Protein AF-A0AAN8F387-F1 (afdb_monomer)

Solvent-accessible surface area (backbone atoms only — not comparable to full-atom values): 15536 Å² total; per-residue (Å²): 134,84,81,51,73,64,60,60,53,49,50,37,46,52,52,28,52,51,46,25,75,75,67,75,42,93,52,55,36,67,57,51,50,50,52,49,50,53,52,50,44,68,55,48,43,57,59,55,51,51,54,53,48,43,72,76,57,66,78,67,86,51,67,71,56,52,51,52,43,50,52,62,53,69,73,50,50,74,69,46,51,52,51,37,49,51,50,70,68,37,71,87,62,42,69,81,69,66,77,78,72,82,74,97,60,74,84,63,64,78,79,64,82,76,79,86,78,92,83,76,92,79,82,86,76,82,81,79,80,78,88,78,78,91,72,86,75,68,91,81,71,84,82,80,77,86,88,67,99,75,79,52,73,70,55,54,51,51,53,52,52,52,50,53,52,51,52,49,54,51,49,54,52,49,54,52,50,52,54,53,52,52,52,53,51,53,51,50,51,55,51,52,49,55,52,51,54,49,51,53,50,50,50,62,70,67,47,75,61,76,89,69,69,71,78,74,79,85,74,82,84,77,81,77,83,76,85,77,85,78,86,76,88,77,89,79,81,87,81,135

Organism: Trichostrongylus colubriformis (NCBI:txid6319)

Secondary structure (DSSP, 8-state):
----HHHHHHHHHHHHHHHHHHH-----HHHHHHHHHHHHHHHHHHHHHHHHHHHHHTT---HHHHHHHHHHHHT--HHHHHHHHHHHHSTTTGGGTTTSS--TTTTSGGG---------------------------TT-SSS----SS--HHHHHHHHHHHHHHHHHHHHHHHHHHHHHHHHHHHHHHHHHHHHHHHHHHHHHHSPPGGG----------------------------

Mean predicted aligned error: 21.53 Å

Sequence (240 aa):
MMTSNSSRKEEWNNISMEIWKKFDLRLSPAQIQTHFNNRKRRVMTPESIGKKYQSETGMGRVQMLEDMLEDARRSRTDADMNLYRYFCTTLAYRKDEVMETWSPWKDEAEARATERPARSKSLEIPVNVDDEVLGDSSEEDEDKLQSRHCVSEAEIRKWQKAMLKSEKKMFDSVTHMCSMQLRALEEMVIIQRRLMDEVERLFKEWLPSPSKLVMVPNQEMVVSHEVVCDSQTNAHKRST

Structure (mmCIF, N/CA/C/O backbone):
data_AF-A0AAN8F387-F1
#
_entry.id   AF-A0AAN8F387-F1
#
loop_
_atom_site.group_PDB
_atom_site.id
_atom_site.type_symbol
_atom_site.label_atom_id
_atom_site.label_alt_id
_atom_site.label_comp_id
_atom_site.label_asym_id
_atom_site.label_entity_id
_atom_site.label_seq_id
_atom_site.pdbx_PDB_ins_code
_atom_site.Cartn_x
_atom_site.Cartn_y
_atom_site.Cartn_z
_atom_site.occupancy
_atom_site.B_iso_or_equiv
_atom_site.auth_seq_id
_atom_site.auth_comp_id
_atom_site.auth_asym_id
_atom_site.auth_atom_id
_atom_site.pdbx_PDB_model_num
ATOM 1 N N . MET A 1 1 ? 27.703 13.330 -23.788 1.00 45.50 1 MET A N 1
ATOM 2 C CA . MET A 1 1 ? 28.737 12.583 -23.039 1.00 45.50 1 MET A CA 1
ATOM 3 C C . MET A 1 1 ? 28.054 11.460 -22.270 1.00 45.50 1 MET A C 1
ATOM 5 O O . MET A 1 1 ? 27.336 11.748 -21.323 1.00 45.50 1 MET A O 1
ATOM 9 N N . MET A 1 2 ? 28.176 10.208 -22.722 1.00 47.00 2 MET A N 1
ATOM 10 C CA . MET A 1 2 ? 27.660 9.045 -21.990 1.00 47.00 2 MET A CA 1
ATOM 11 C C . MET A 1 2 ? 28.717 8.606 -20.977 1.00 47.00 2 MET A C 1
ATOM 13 O O . MET A 1 2 ? 29.699 7.972 -21.352 1.00 47.00 2 MET A O 1
ATOM 17 N N . THR A 1 3 ? 28.549 8.961 -19.704 1.00 54.25 3 THR A N 1
ATOM 18 C CA . THR A 1 3 ? 29.317 8.321 -18.633 1.00 54.25 3 THR A CA 1
ATOM 19 C C . THR A 1 3 ? 28.937 6.841 -18.602 1.00 54.25 3 THR A C 1
ATOM 21 O O . THR A 1 3 ? 27.760 6.470 -18.556 1.00 54.25 3 THR A O 1
ATOM 24 N N . SER A 1 4 ? 29.951 5.994 -18.768 1.00 64.81 4 SER A N 1
ATOM 25 C CA . SER A 1 4 ? 29.822 4.559 -18.994 1.00 64.81 4 SER A CA 1
ATOM 26 C C . SER A 1 4 ? 29.156 3.876 -17.799 1.00 64.81 4 SER A C 1
ATOM 28 O O . SER A 1 4 ? 29.369 4.251 -16.648 1.00 64.81 4 SER A O 1
ATOM 30 N N . ASN A 1 5 ? 28.354 2.839 -18.052 1.00 79.50 5 ASN A N 1
ATOM 31 C CA . ASN A 1 5 ? 27.680 2.062 -17.002 1.00 79.50 5 ASN A CA 1
ATOM 32 C C . ASN A 1 5 ? 28.634 1.569 -15.891 1.00 79.50 5 ASN A C 1
ATOM 34 O O . ASN A 1 5 ? 28.193 1.351 -14.764 1.00 79.50 5 ASN A O 1
ATOM 38 N N . SER A 1 6 ? 29.930 1.444 -16.190 1.00 81.81 6 SER A N 1
ATOM 39 C CA . SER A 1 6 ? 30.990 1.134 -15.229 1.00 81.81 6 SER A CA 1
ATOM 40 C C . SER A 1 6 ? 31.135 2.192 -14.132 1.00 81.81 6 SER A C 1
ATOM 42 O O . SER A 1 6 ? 31.162 1.827 -12.963 1.00 81.81 6 SER A O 1
ATOM 44 N N . SER A 1 7 ? 31.136 3.484 -14.481 1.00 86.31 7 SER A N 1
ATOM 45 C CA . SER A 1 7 ? 31.242 4.582 -13.506 1.00 86.31 7 SER A CA 1
ATOM 46 C C . SER A 1 7 ? 30.046 4.594 -12.548 1.00 86.31 7 SER A C 1
ATOM 48 O O . SER A 1 7 ? 30.214 4.694 -11.338 1.00 86.31 7 SER A O 1
ATOM 50 N N . ARG A 1 8 ? 28.836 4.342 -13.061 1.00 84.56 8 ARG A N 1
ATOM 51 C CA . ARG A 1 8 ? 27.633 4.222 -12.222 1.00 84.56 8 ARG A CA 1
ATOM 52 C C . ARG A 1 8 ? 27.694 3.013 -11.281 1.00 84.56 8 ARG A C 1
ATOM 54 O O . ARG A 1 8 ? 27.217 3.078 -10.154 1.00 84.56 8 ARG A O 1
ATOM 61 N N . LYS A 1 9 ? 28.254 1.889 -11.740 1.00 89.50 9 LYS A N 1
ATOM 62 C CA . LYS A 1 9 ? 28.441 0.691 -10.905 1.00 89.50 9 LYS A CA 1
ATOM 63 C C . LYS A 1 9 ? 29.452 0.952 -9.784 1.00 89.50 9 LYS A C 1
ATOM 65 O O . LYS A 1 9 ? 29.241 0.500 -8.662 1.00 89.50 9 LYS A O 1
ATOM 70 N N . GLU A 1 10 ? 30.515 1.692 -10.082 1.00 92.56 10 GLU A N 1
ATOM 71 C CA . GLU A 1 10 ? 31.523 2.114 -9.108 1.00 92.56 10 GLU A CA 1
ATOM 72 C C . GLU A 1 10 ? 30.938 3.050 -8.042 1.00 92.56 10 GLU A C 1
ATOM 74 O O . GLU A 1 10 ? 31.157 2.830 -6.854 1.00 92.56 10 GLU A O 1
ATOM 79 N N . GLU A 1 11 ? 30.097 4.010 -8.429 1.00 93.25 11 GLU A N 1
ATOM 80 C CA . GLU A 1 11 ? 29.382 4.875 -7.479 1.00 93.25 11 GLU A CA 1
ATOM 81 C C . GLU A 1 11 ? 28.526 4.070 -6.491 1.00 93.25 11 GLU A C 1
ATOM 83 O O . GLU A 1 11 ? 28.603 4.291 -5.283 1.00 93.25 11 GLU A O 1
ATOM 88 N N . TRP A 1 12 ? 27.756 3.086 -6.967 1.00 94.25 12 TRP A N 1
ATOM 89 C CA . TRP A 1 12 ? 26.958 2.235 -6.076 1.00 94.25 12 TRP A CA 1
ATOM 90 C C . TRP A 1 12 ? 27.816 1.376 -5.140 1.00 94.25 12 TRP A C 1
ATOM 92 O O . TRP A 1 12 ? 27.421 1.144 -3.994 1.00 94.25 12 TRP A O 1
ATOM 102 N N . ASN A 1 13 ? 28.990 0.930 -5.594 1.00 94.12 13 ASN A N 1
ATOM 103 C CA . ASN A 1 13 ? 29.958 0.248 -4.733 1.00 94.12 13 ASN A CA 1
ATOM 104 C C . ASN A 1 13 ? 30.490 1.183 -3.640 1.00 94.12 13 ASN A C 1
ATOM 106 O O . ASN A 1 13 ? 30.540 0.793 -2.474 1.00 94.12 13 ASN A O 1
ATOM 110 N N . ASN A 1 14 ? 30.829 2.423 -3.992 1.00 96.19 14 ASN A N 1
ATOM 111 C CA . ASN A 1 14 ? 31.323 3.411 -3.036 1.00 96.19 14 ASN A CA 1
ATOM 112 C C . ASN A 1 14 ? 30.261 3.744 -1.980 1.00 96.19 14 ASN A C 1
ATOM 114 O O . ASN A 1 14 ? 30.555 3.706 -0.787 1.00 96.19 14 ASN A O 1
ATOM 118 N N . ILE A 1 15 ? 29.008 3.949 -2.398 1.00 94.31 15 ILE A N 1
ATOM 119 C CA . ILE A 1 15 ? 27.879 4.182 -1.483 1.00 94.31 15 ILE A CA 1
ATOM 120 C C . ILE A 1 15 ? 27.690 2.993 -0.530 1.00 94.31 15 ILE A C 1
ATOM 122 O O . ILE A 1 15 ? 27.488 3.183 0.668 1.00 94.31 15 ILE A O 1
ATOM 126 N N . SER A 1 16 ? 27.776 1.760 -1.038 1.00 95.31 16 SER A N 1
ATOM 127 C CA . SER A 1 16 ? 27.696 0.548 -0.211 1.00 95.31 16 SER A CA 1
ATOM 128 C C . SER A 1 16 ? 28.780 0.512 0.867 1.00 95.31 16 SER A C 1
ATOM 130 O O . SER A 1 16 ? 28.480 0.279 2.041 1.00 95.31 16 SER A O 1
ATOM 132 N N . MET A 1 17 ? 30.020 0.835 0.497 1.00 95.62 17 MET A N 1
ATOM 133 C CA . MET A 1 17 ? 31.138 0.903 1.435 1.00 95.62 17 MET A CA 1
ATOM 134 C C . MET A 1 17 ? 30.967 2.014 2.477 1.00 95.62 17 MET A C 1
ATOM 136 O O . MET A 1 17 ? 31.289 1.805 3.646 1.00 95.62 17 MET A O 1
ATOM 140 N N . GLU A 1 18 ? 30.457 3.184 2.092 1.00 96.12 18 GLU A N 1
ATOM 141 C CA . GLU A 1 18 ? 30.186 4.281 3.028 1.00 96.12 18 GLU A CA 1
ATOM 142 C C . GLU A 1 18 ? 29.081 3.938 4.029 1.00 96.12 18 GLU A C 1
ATOM 144 O O . GLU A 1 18 ? 29.223 4.221 5.221 1.00 96.12 18 GLU A O 1
ATOM 149 N N . ILE A 1 19 ? 28.006 3.291 3.572 1.00 92.75 19 ILE A N 1
ATOM 150 C CA . ILE A 1 19 ? 26.925 2.825 4.448 1.00 92.75 19 ILE A CA 1
ATOM 151 C C . ILE A 1 19 ? 27.471 1.829 5.467 1.00 92.75 19 ILE A C 1
ATOM 153 O O . ILE A 1 19 ? 27.182 1.963 6.657 1.00 92.75 19 ILE A O 1
ATOM 157 N N . TRP A 1 20 ? 28.298 0.879 5.026 1.00 93.69 20 TRP A N 1
ATOM 158 C CA . TRP A 1 20 ? 28.918 -0.068 5.943 1.00 93.69 20 TRP A CA 1
ATOM 159 C C . TRP A 1 20 ? 29.808 0.646 6.968 1.00 93.69 20 TRP A C 1
ATOM 161 O O . TRP A 1 20 ? 29.642 0.431 8.162 1.00 93.69 20 TRP A O 1
ATOM 171 N N . LYS A 1 21 ? 30.676 1.570 6.538 1.00 95.56 21 LYS A N 1
ATOM 172 C CA . LYS A 1 21 ? 31.539 2.337 7.457 1.00 95.56 21 LYS A CA 1
ATOM 173 C C . LYS A 1 21 ? 30.757 3.148 8.491 1.00 95.56 21 LYS A C 1
ATOM 175 O O . LYS A 1 21 ? 31.223 3.302 9.614 1.00 95.56 21 LYS A O 1
ATOM 180 N N . LYS A 1 22 ? 29.610 3.714 8.108 1.00 95.88 22 LYS A N 1
ATOM 181 C CA . LYS A 1 22 ? 28.854 4.648 8.953 1.00 95.88 22 LYS A CA 1
ATOM 182 C C . LYS A 1 22 ? 27.851 3.964 9.880 1.00 95.88 22 LYS A C 1
ATOM 184 O O . LYS A 1 22 ? 27.621 4.458 10.978 1.00 95.88 22 LYS A O 1
ATOM 189 N N . PHE A 1 23 ? 27.232 2.877 9.428 1.00 93.81 23 PHE A N 1
ATOM 190 C CA . PHE A 1 23 ? 26.114 2.231 10.125 1.00 93.81 23 PHE A CA 1
ATOM 191 C C . PHE A 1 23 ? 26.403 0.782 10.530 1.00 93.81 23 PHE A C 1
ATOM 193 O O . PHE A 1 23 ? 25.520 0.131 11.076 1.00 93.81 23 PHE A O 1
ATOM 200 N N . ASP A 1 24 ? 27.597 0.269 10.217 1.00 93.88 24 ASP A N 1
ATOM 201 C CA . ASP A 1 24 ? 27.996 -1.137 10.372 1.00 93.88 24 ASP A CA 1
ATOM 202 C C . ASP A 1 24 ? 27.002 -2.135 9.747 1.00 93.88 24 ASP A C 1
ATOM 204 O O . ASP A 1 24 ? 26.824 -3.270 10.182 1.00 93.88 24 ASP A O 1
ATOM 208 N N . LEU A 1 25 ? 26.334 -1.702 8.673 1.00 93.19 25 LEU A N 1
ATOM 209 C CA . LEU A 1 25 ? 25.328 -2.485 7.968 1.00 93.19 25 LEU A CA 1
ATOM 210 C C . LEU A 1 25 ? 25.863 -2.928 6.605 1.00 93.19 25 LEU A C 1
ATOM 212 O O . LEU A 1 25 ? 26.140 -2.103 5.731 1.00 93.19 25 LEU A O 1
ATOM 216 N N . ARG A 1 26 ? 25.970 -4.243 6.396 1.00 91.44 26 ARG A N 1
ATOM 217 C CA . ARG A 1 26 ? 26.400 -4.817 5.113 1.00 91.44 26 ARG A CA 1
ATOM 218 C C . ARG A 1 26 ? 25.224 -4.943 4.152 1.00 91.44 26 ARG A C 1
ATOM 220 O O . ARG A 1 26 ? 24.485 -5.922 4.186 1.00 91.44 26 ARG A O 1
ATOM 227 N N . LEU A 1 27 ? 25.086 -3.963 3.265 1.00 92.88 27 LEU A N 1
ATOM 228 C CA . LEU A 1 27 ? 24.144 -4.010 2.149 1.00 92.88 27 LEU A CA 1
ATOM 229 C C . LEU A 1 27 ? 24.894 -4.076 0.827 1.00 92.88 27 LEU A C 1
ATOM 231 O O . LEU A 1 27 ? 25.811 -3.291 0.589 1.00 92.88 27 LEU A O 1
ATOM 235 N N . SER A 1 28 ? 24.466 -4.971 -0.060 1.00 94.88 28 SER A N 1
ATOM 236 C CA . SER A 1 28 ? 25.004 -5.005 -1.416 1.00 94.88 28 SER A CA 1
ATOM 237 C C . SER A 1 28 ? 24.619 -3.733 -2.192 1.00 94.88 28 SER A C 1
ATOM 239 O O . SER A 1 28 ? 23.534 -3.176 -1.981 1.00 94.88 28 SER A O 1
ATOM 241 N N . PRO A 1 29 ? 25.454 -3.297 -3.150 1.00 93.94 29 PRO A N 1
ATOM 242 C CA . PRO A 1 29 ? 25.149 -2.173 -4.037 1.00 93.94 29 PRO A CA 1
ATOM 243 C C . PRO A 1 29 ? 23.775 -2.301 -4.713 1.00 93.94 29 PRO A C 1
ATOM 245 O O . PRO A 1 29 ? 23.025 -1.332 -4.798 1.00 93.94 29 PRO A O 1
ATOM 248 N N . ALA A 1 30 ? 23.402 -3.518 -5.128 1.00 92.94 30 ALA A N 1
ATOM 249 C CA . ALA A 1 30 ? 22.118 -3.802 -5.766 1.00 92.94 30 ALA A CA 1
ATOM 250 C C . ALA A 1 30 ? 20.922 -3.624 -4.812 1.00 92.94 30 ALA A C 1
ATOM 252 O O . ALA A 1 30 ? 19.886 -3.090 -5.215 1.00 92.94 30 ALA A O 1
ATOM 253 N N . G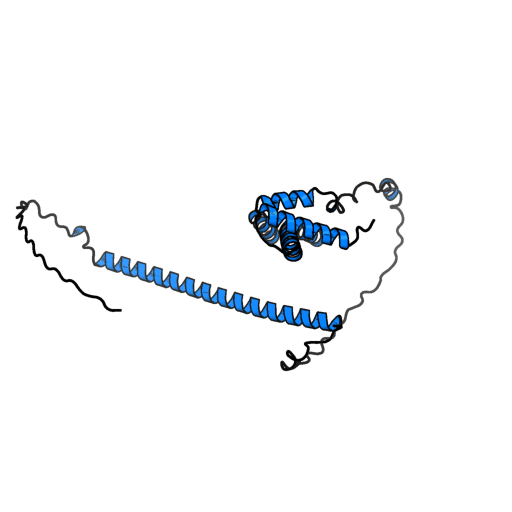LN A 1 31 ? 21.057 -4.028 -3.544 1.00 91.69 31 GLN A N 1
ATOM 254 C CA . GLN A 1 31 ? 20.022 -3.810 -2.525 1.00 91.69 31 GLN A CA 1
ATOM 255 C C . GLN A 1 31 ? 19.829 -2.320 -2.250 1.00 91.69 31 GLN A C 1
ATOM 257 O O . GLN A 1 31 ? 18.694 -1.850 -2.195 1.00 91.69 31 GLN A O 1
ATOM 262 N N . ILE A 1 32 ? 20.925 -1.566 -2.143 1.00 92.31 32 ILE A N 1
ATOM 263 C CA . ILE A 1 32 ? 20.881 -0.115 -1.930 1.00 92.31 32 ILE A CA 1
ATOM 264 C C . ILE A 1 32 ? 20.230 0.576 -3.125 1.00 92.31 32 ILE A C 1
ATOM 266 O O . ILE A 1 32 ? 19.327 1.389 -2.942 1.00 92.31 32 ILE A O 1
ATOM 270 N N . GLN A 1 33 ? 20.627 0.210 -4.343 1.00 92.31 33 GLN A N 1
ATOM 271 C CA . GLN A 1 33 ? 20.046 0.743 -5.570 1.00 92.31 33 GLN A CA 1
ATOM 272 C C . GLN A 1 33 ? 18.544 0.443 -5.659 1.00 92.31 33 GLN A C 1
ATOM 274 O O . GLN A 1 33 ? 17.750 1.330 -5.975 1.00 92.31 33 GLN A O 1
ATOM 279 N N . THR A 1 34 ? 18.132 -0.788 -5.351 1.00 91.00 34 THR A N 1
ATOM 280 C CA . THR A 1 34 ? 16.718 -1.193 -5.353 1.00 91.00 34 THR A CA 1
ATOM 281 C C . THR A 1 34 ? 15.925 -0.414 -4.309 1.00 91.00 34 THR A C 1
ATOM 283 O O . THR A 1 34 ? 14.883 0.161 -4.623 1.00 91.00 34 THR A O 1
ATOM 286 N N . HIS A 1 35 ? 16.444 -0.324 -3.084 1.00 90.50 35 HIS A N 1
ATOM 287 C CA . HIS A 1 35 ? 15.822 0.433 -2.005 1.00 90.50 35 HIS A CA 1
ATOM 288 C C . HIS A 1 35 ? 15.691 1.920 -2.360 1.00 90.50 35 HIS A C 1
ATOM 290 O O . HIS A 1 35 ? 14.619 2.507 -2.207 1.00 90.50 35 HIS A O 1
ATOM 296 N N . PHE A 1 36 ? 16.748 2.520 -2.912 1.00 89.94 36 PHE A N 1
ATOM 297 C CA . PHE A 1 36 ? 16.738 3.898 -3.390 1.00 89.94 36 PHE A CA 1
ATOM 298 C C . PHE A 1 36 ? 15.706 4.114 -4.499 1.00 89.94 36 PHE A C 1
ATOM 300 O O . PHE A 1 36 ? 14.931 5.063 -4.429 1.00 89.94 36 PHE A O 1
ATOM 307 N N . ASN A 1 37 ? 15.638 3.226 -5.493 1.00 87.69 37 ASN A N 1
ATOM 308 C CA . ASN A 1 37 ? 14.681 3.328 -6.595 1.00 87.69 37 ASN A CA 1
ATOM 309 C C . ASN A 1 37 ? 13.231 3.186 -6.121 1.00 87.69 37 ASN A C 1
ATOM 311 O O . ASN A 1 37 ? 12.371 3.950 -6.560 1.00 87.69 37 ASN A O 1
ATOM 315 N N . ASN A 1 38 ? 12.961 2.255 -5.206 1.00 86.44 38 ASN A N 1
ATOM 316 C CA . ASN A 1 38 ? 11.636 2.082 -4.611 1.00 86.44 38 ASN A CA 1
ATOM 317 C C . ASN A 1 38 ? 11.227 3.326 -3.819 1.00 86.44 38 ASN A C 1
ATOM 319 O O . ASN A 1 38 ? 10.116 3.834 -3.977 1.00 86.44 38 ASN A O 1
ATOM 323 N N . ARG A 1 39 ? 12.155 3.868 -3.024 1.00 84.69 39 ARG A N 1
ATOM 324 C CA . ARG A 1 39 ? 11.937 5.093 -2.255 1.00 84.69 39 ARG A CA 1
ATOM 325 C C . ARG A 1 39 ? 11.718 6.300 -3.164 1.00 84.69 39 ARG A C 1
ATOM 327 O O . ARG A 1 39 ? 10.753 7.033 -2.972 1.00 84.69 39 ARG A O 1
ATOM 334 N N . LYS A 1 40 ? 12.544 6.465 -4.200 1.00 85.06 40 LYS A N 1
ATOM 335 C CA . LYS A 1 40 ? 12.382 7.497 -5.232 1.00 85.06 40 LYS A CA 1
ATOM 336 C C . LYS A 1 40 ? 11.015 7.389 -5.902 1.00 85.06 40 LYS A C 1
ATOM 338 O O . LYS A 1 40 ? 10.331 8.397 -6.028 1.00 85.06 40 LYS A O 1
ATOM 343 N N . ARG A 1 41 ? 10.600 6.183 -6.305 1.00 83.06 41 ARG A N 1
ATOM 344 C CA . ARG A 1 41 ? 9.287 5.948 -6.921 1.00 83.06 41 ARG A CA 1
ATOM 345 C C . ARG A 1 41 ? 8.177 6.411 -5.986 1.00 83.06 41 ARG A C 1
ATOM 347 O O . ARG A 1 41 ? 7.439 7.307 -6.356 1.00 83.06 41 ARG A O 1
ATOM 354 N N . ARG A 1 42 ? 8.138 5.918 -4.747 1.00 81.88 42 ARG A N 1
ATOM 355 C CA . ARG A 1 42 ? 7.141 6.324 -3.739 1.00 81.88 42 ARG A CA 1
ATOM 356 C C . ARG A 1 42 ? 7.055 7.845 -3.565 1.00 81.88 42 ARG A C 1
ATOM 358 O O . ARG A 1 42 ? 5.967 8.402 -3.459 1.00 81.88 42 ARG A O 1
ATOM 365 N N . VAL A 1 43 ? 8.205 8.515 -3.560 1.00 82.88 43 VAL A N 1
ATOM 366 C CA . VAL A 1 43 ? 8.293 9.968 -3.388 1.00 82.88 43 VAL A CA 1
ATOM 367 C C . VAL A 1 43 ? 7.843 10.745 -4.634 1.00 82.88 43 VAL A C 1
ATOM 369 O O . VAL A 1 43 ? 7.211 11.789 -4.500 1.00 82.88 43 VAL A O 1
ATOM 372 N N . MET A 1 44 ? 8.101 10.245 -5.841 1.00 80.12 44 MET A N 1
ATOM 373 C CA . MET A 1 44 ? 7.758 10.945 -7.090 1.00 80.12 44 MET A CA 1
ATOM 374 C C . MET A 1 44 ? 6.384 10.555 -7.664 1.00 80.12 44 MET A C 1
ATOM 376 O O . MET A 1 44 ? 5.799 11.315 -8.434 1.00 80.12 44 MET A O 1
ATOM 380 N N . THR A 1 45 ? 5.844 9.387 -7.300 1.00 75.56 45 THR A N 1
ATOM 381 C CA . THR A 1 45 ? 4.617 8.824 -7.886 1.00 75.56 45 THR A CA 1
ATOM 382 C C . THR A 1 45 ? 3.393 9.741 -7.755 1.00 75.56 45 THR A C 1
ATOM 384 O O . THR A 1 45 ? 2.748 9.963 -8.780 1.00 75.56 45 THR A O 1
ATOM 387 N N . PRO A 1 46 ? 3.084 10.342 -6.589 1.00 71.50 46 PRO A N 1
ATOM 388 C CA . PRO A 1 46 ? 1.925 11.231 -6.454 1.00 71.50 46 PRO A CA 1
ATOM 389 C C . PRO A 1 46 ? 1.929 12.398 -7.451 1.00 71.50 46 PRO A C 1
ATOM 391 O O . PRO A 1 46 ? 0.912 12.707 -8.061 1.00 71.50 46 PRO A O 1
ATOM 394 N N . GLU A 1 47 ? 3.090 13.000 -7.705 1.00 68.50 47 GLU A N 1
ATOM 395 C CA . GLU A 1 47 ? 3.209 14.106 -8.657 1.00 68.50 47 GLU A CA 1
ATOM 396 C C . GLU A 1 47 ? 3.066 13.629 -10.111 1.00 68.50 47 GLU A C 1
ATOM 398 O O . GLU A 1 47 ? 2.382 14.266 -10.909 1.00 68.50 47 GLU A O 1
ATOM 403 N N . SER A 1 48 ? 3.634 12.464 -10.449 1.00 67.69 48 SER A N 1
ATOM 404 C CA . SER A 1 48 ? 3.476 11.874 -11.787 1.00 67.69 48 SER A CA 1
ATOM 405 C C . SER A 1 48 ? 2.030 11.477 -12.107 1.00 67.69 48 SER A C 1
ATOM 407 O O . SER A 1 48 ? 1.577 11.674 -13.233 1.00 67.69 48 SER A O 1
ATOM 409 N N . ILE A 1 49 ? 1.288 10.968 -11.116 1.00 67.44 49 ILE A N 1
ATOM 410 C CA . ILE A 1 49 ? -0.128 10.615 -11.262 1.00 67.44 49 ILE A CA 1
ATOM 411 C C . ILE A 1 49 ? -0.966 11.889 -11.405 1.00 67.44 49 ILE A C 1
ATOM 413 O O . ILE A 1 49 ? -1.791 11.967 -12.311 1.00 67.44 49 ILE A O 1
ATOM 417 N N . GLY A 1 50 ? -0.713 12.907 -10.574 1.00 63.94 50 GLY A N 1
ATOM 418 C CA . GLY A 1 50 ? -1.405 14.194 -10.661 1.00 63.94 50 GLY A CA 1
ATOM 419 C C . GLY A 1 50 ? -1.228 14.874 -12.022 1.00 63.94 50 GLY A C 1
ATOM 420 O O . GLY A 1 50 ? -2.214 15.302 -12.617 1.00 63.94 50 GLY A O 1
ATOM 421 N N . LYS A 1 51 ? 0.002 14.909 -12.558 1.00 67.50 51 LYS A N 1
ATOM 422 C CA . LYS A 1 51 ? 0.291 15.491 -13.883 1.00 67.50 51 LYS A CA 1
ATOM 423 C C . LYS A 1 51 ? -0.410 14.737 -15.015 1.00 67.50 51 LYS A C 1
ATOM 425 O O . LYS A 1 51 ? -1.061 15.362 -15.849 1.00 67.50 51 LYS A O 1
ATOM 430 N N . LYS A 1 52 ? -0.323 13.401 -15.023 1.00 67.06 52 LYS A N 1
ATOM 431 C CA . LYS A 1 52 ? -0.980 12.565 -16.041 1.00 67.06 52 LYS A CA 1
ATOM 432 C C . LYS A 1 52 ? -2.500 12.754 -16.023 1.00 67.06 52 LYS A C 1
ATOM 434 O O . LYS A 1 52 ? -3.123 12.956 -17.061 1.00 67.06 52 LYS A O 1
ATOM 439 N N . TYR A 1 53 ? -3.084 12.779 -14.833 1.00 65.50 53 TYR A N 1
ATOM 440 C CA . TYR A 1 53 ? -4.517 12.962 -14.666 1.00 65.50 53 TYR A CA 1
ATOM 441 C C . TYR A 1 53 ? -4.998 14.361 -15.091 1.00 65.50 53 TYR A C 1
ATOM 443 O O . TYR A 1 53 ? -6.018 14.492 -15.770 1.00 65.50 53 TYR A O 1
ATOM 451 N N . GLN A 1 54 ? -4.248 15.418 -14.758 1.00 65.31 54 GLN A N 1
ATOM 452 C CA . GLN A 1 54 ? -4.549 16.776 -15.227 1.00 65.31 54 GLN A CA 1
ATOM 453 C C . GLN A 1 54 ? -4.534 16.877 -16.755 1.00 65.31 54 GLN A C 1
ATOM 455 O O . GLN A 1 54 ? -5.403 17.543 -17.317 1.00 65.31 54 GLN A O 1
ATOM 460 N N . SER A 1 55 ? -3.590 16.196 -17.416 1.00 66.19 55 SER A N 1
ATOM 461 C CA . SER A 1 55 ? -3.512 16.182 -18.880 1.00 66.19 55 SER A CA 1
ATOM 462 C C . SER A 1 55 ? -4.654 15.415 -19.554 1.00 66.19 55 SER A C 1
ATOM 464 O O . SER A 1 55 ? -5.084 15.813 -20.630 1.00 66.19 55 SER A O 1
ATOM 466 N N . GLU A 1 56 ? -5.170 14.348 -18.933 1.00 69.38 56 GLU A N 1
ATOM 467 C CA . GLU A 1 56 ? -6.213 13.493 -19.526 1.00 69.38 56 GLU A CA 1
ATOM 468 C C . GLU A 1 56 ? -7.636 14.021 -19.281 1.00 69.38 56 GLU A C 1
ATOM 470 O O . GLU A 1 56 ? -8.503 13.872 -20.139 1.00 69.38 56 GLU A O 1
ATOM 475 N N . THR A 1 57 ? -7.885 14.658 -18.133 1.00 66.50 57 THR A N 1
ATOM 476 C CA . THR A 1 57 ? -9.256 14.961 -17.673 1.00 66.50 57 THR A CA 1
ATOM 477 C C . THR A 1 57 ? -9.625 16.442 -17.702 1.00 66.50 57 THR A C 1
ATOM 479 O O . THR A 1 57 ? -10.749 16.788 -17.349 1.00 66.50 57 THR A O 1
ATOM 482 N N . GLY A 1 58 ? -8.702 17.328 -18.096 1.00 57.22 58 GLY A N 1
ATOM 483 C CA . GLY A 1 58 ? -8.971 18.763 -18.230 1.00 57.22 58 GLY A CA 1
ATOM 484 C C . GLY A 1 58 ? -9.481 19.397 -16.930 1.00 57.22 58 GLY A C 1
ATOM 485 O O . GLY A 1 58 ? -10.660 19.693 -16.797 1.00 57.22 58 GLY A O 1
ATOM 486 N N . MET A 1 59 ? -8.591 19.591 -15.951 1.00 57.56 59 MET A N 1
ATOM 487 C CA . MET A 1 59 ? -8.839 20.294 -14.671 1.00 57.56 59 MET A CA 1
ATOM 488 C C . MET A 1 59 ? -9.999 19.789 -13.779 1.00 57.56 59 MET A C 1
ATOM 490 O O . MET A 1 59 ? -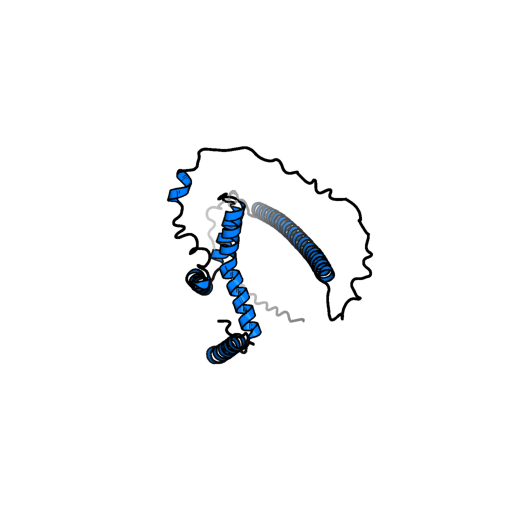10.227 20.369 -12.715 1.00 57.56 59 MET A O 1
ATOM 494 N N . GLY A 1 60 ? -10.712 18.717 -14.137 1.00 56.88 60 GLY A N 1
ATOM 495 C CA . GLY A 1 60 ? -11.768 18.144 -13.300 1.00 56.88 60 GLY A CA 1
ATOM 496 C C . GLY A 1 60 ? -11.211 17.579 -11.990 1.00 56.88 60 GLY A C 1
ATOM 497 O O . GLY A 1 60 ? -10.452 16.612 -12.007 1.00 56.88 60 GLY A O 1
ATOM 498 N N . ARG A 1 61 ? -11.581 18.168 -10.845 1.00 57.84 61 ARG A N 1
ATOM 499 C CA . ARG A 1 61 ? -11.208 17.647 -9.519 1.00 57.84 61 ARG A CA 1
ATOM 500 C C . ARG A 1 61 ? -11.992 16.370 -9.230 1.00 57.84 61 ARG A C 1
ATOM 502 O O . ARG A 1 61 ? -13.212 16.413 -9.104 1.00 57.84 61 ARG A O 1
ATOM 509 N N . VAL A 1 62 ? -11.294 15.242 -9.112 1.00 67.62 62 VAL A N 1
ATOM 510 C CA . VAL A 1 62 ? -11.868 13.997 -8.587 1.00 67.62 62 VAL A CA 1
ATOM 511 C C . VAL A 1 62 ? -11.403 13.829 -7.152 1.00 67.62 62 VAL A C 1
ATOM 513 O O . VAL A 1 62 ? -10.220 13.611 -6.901 1.00 67.62 62 VAL A O 1
ATOM 516 N N . GLN A 1 63 ? -12.360 13.925 -6.227 1.00 70.25 63 GLN A N 1
ATOM 517 C CA . GLN A 1 63 ? -12.138 13.872 -4.781 1.00 70.25 63 GLN A CA 1
ATOM 518 C C . GLN A 1 63 ? -11.311 12.646 -4.370 1.00 70.25 63 GLN A C 1
ATOM 520 O O . GLN A 1 63 ? -10.346 12.773 -3.634 1.00 70.25 63 GLN A O 1
ATOM 525 N N . MET A 1 64 ? -11.603 11.478 -4.951 1.00 71.62 64 MET A N 1
ATOM 526 C CA . MET A 1 64 ? -10.863 10.238 -4.690 1.00 71.62 64 MET A CA 1
ATOM 527 C C . MET A 1 64 ? -9.362 10.353 -5.007 1.00 71.62 64 MET A C 1
ATOM 529 O O . MET A 1 64 ? -8.533 9.783 -4.301 1.00 71.62 64 MET A O 1
ATOM 533 N N . LEU A 1 65 ? -8.994 11.081 -6.065 1.00 69.38 65 LEU A N 1
ATOM 534 C CA . LEU A 1 65 ? -7.593 11.276 -6.424 1.00 69.38 65 LEU A CA 1
ATOM 535 C C . LEU A 1 65 ? -6.917 12.265 -5.474 1.00 69.38 65 LEU A C 1
ATOM 537 O O . LEU A 1 65 ? -5.772 12.048 -5.091 1.00 69.38 65 LEU A O 1
ATOM 541 N N . GLU A 1 66 ? -7.615 13.332 -5.087 1.00 72.06 66 GLU A N 1
ATOM 542 C CA . GLU A 1 66 ? -7.120 14.274 -4.081 1.00 72.06 66 GLU A CA 1
ATOM 543 C C . GLU A 1 66 ? -6.894 13.575 -2.737 1.00 72.06 66 GLU A C 1
ATOM 545 O O . GLU A 1 66 ? -5.818 13.730 -2.164 1.00 72.06 66 GLU A O 1
ATOM 550 N N . ASP A 1 67 ? -7.822 12.721 -2.305 1.00 76.19 67 ASP A N 1
ATOM 551 C CA . ASP A 1 67 ? -7.702 11.939 -1.074 1.00 76.19 67 ASP A CA 1
ATOM 552 C C . ASP A 1 67 ? -6.514 10.959 -1.152 1.00 76.19 67 ASP A C 1
ATOM 554 O O . ASP A 1 67 ? -5.689 10.906 -0.241 1.00 76.19 67 ASP A O 1
ATOM 558 N N . MET A 1 68 ? -6.329 10.263 -2.284 1.00 71.06 68 MET A N 1
ATOM 559 C CA . MET A 1 68 ? -5.157 9.400 -2.505 1.00 71.06 68 MET A CA 1
ATOM 560 C C . MET A 1 68 ? -3.831 10.173 -2.503 1.00 71.06 68 MET A C 1
ATOM 562 O O . MET A 1 68 ? -2.820 9.682 -1.992 1.00 71.06 68 MET A O 1
ATOM 566 N N . LEU A 1 69 ? -3.798 11.363 -3.109 1.00 74.44 69 LEU A N 1
ATOM 567 C CA . LEU A 1 69 ? -2.610 12.21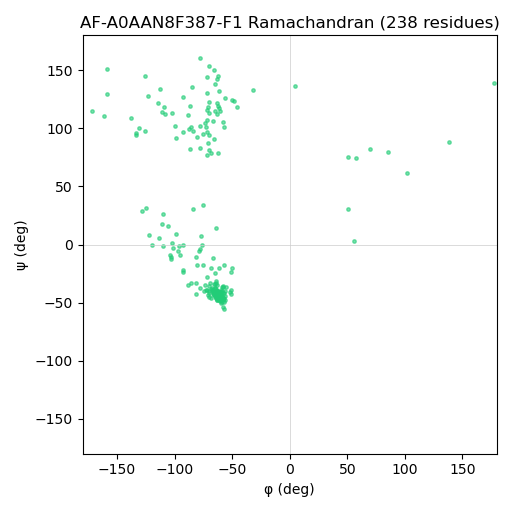8 -3.130 1.00 74.44 69 LEU A CA 1
ATOM 568 C C . LEU A 1 69 ? -2.296 12.759 -1.736 1.00 74.44 69 LEU A C 1
ATOM 570 O O . LEU A 1 69 ? -1.122 12.846 -1.369 1.00 74.44 69 LEU A O 1
ATOM 574 N N . GLU A 1 70 ? -3.323 13.107 -0.969 1.00 78.06 70 GLU A N 1
ATOM 575 C CA . GLU A 1 70 ? -3.201 13.637 0.381 1.00 78.06 70 GLU A CA 1
ATOM 576 C C . GLU A 1 70 ? -2.746 12.556 1.367 1.00 78.06 70 GLU A C 1
ATOM 578 O O . GLU A 1 70 ? -1.793 12.773 2.118 1.00 78.06 70 GLU A O 1
ATOM 583 N N . ASP A 1 71 ? -3.302 11.348 1.291 1.00 76.06 71 ASP A N 1
ATOM 584 C CA . ASP A 1 71 ? -2.847 10.210 2.093 1.00 76.06 71 ASP A CA 1
ATOM 585 C C . ASP A 1 71 ? -1.400 9.822 1.757 1.00 76.06 71 ASP A C 1
ATOM 587 O O . ASP A 1 71 ? -0.576 9.615 2.655 1.00 76.06 71 ASP A O 1
ATOM 591 N N . ALA A 1 72 ? -1.031 9.836 0.471 1.00 71.19 72 ALA A N 1
ATOM 592 C CA . ALA A 1 72 ? 0.345 9.594 0.036 1.00 71.19 72 ALA A CA 1
ATOM 593 C C . ALA A 1 72 ? 1.328 10.710 0.439 1.00 71.19 72 ALA A C 1
ATOM 595 O O . ALA A 1 72 ? 2.544 10.486 0.446 1.00 71.19 72 ALA A O 1
ATOM 596 N N . ARG A 1 73 ? 0.840 11.920 0.742 1.00 73.06 73 ARG A N 1
ATOM 597 C CA . ARG A 1 73 ? 1.639 13.011 1.326 1.00 73.06 73 ARG A CA 1
ATOM 598 C C . ARG A 1 73 ? 1.776 12.840 2.834 1.00 73.06 73 ARG A C 1
ATOM 600 O O . ARG A 1 73 ? 2.887 12.978 3.339 1.00 73.06 73 ARG A O 1
ATOM 607 N N . ARG A 1 74 ? 0.695 12.478 3.531 1.00 77.56 74 ARG A N 1
ATOM 608 C CA . ARG A 1 74 ? 0.679 12.232 4.985 1.00 77.56 74 ARG A CA 1
ATOM 609 C C . ARG A 1 74 ? 1.551 11.053 5.398 1.00 77.56 74 ARG A C 1
ATOM 611 O O . ARG A 1 74 ? 2.151 11.086 6.465 1.00 77.56 74 ARG A O 1
ATOM 618 N N . SER A 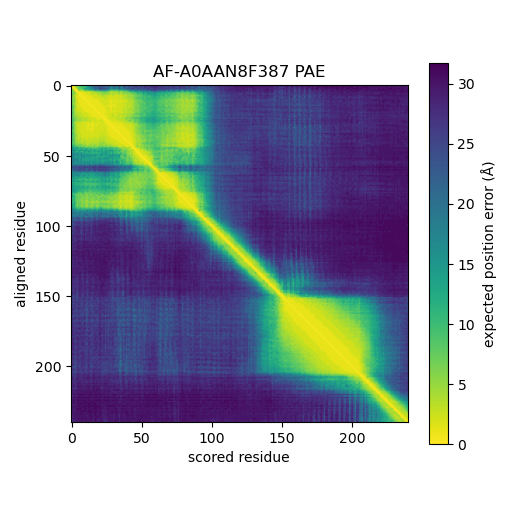1 75 ? 1.685 10.039 4.545 1.00 76.44 75 SER A N 1
ATOM 619 C CA . SER A 1 75 ? 2.539 8.879 4.818 1.00 76.44 75 SER A CA 1
ATOM 620 C C . SER A 1 75 ? 4.044 9.141 4.632 1.00 76.44 75 SER A C 1
ATOM 622 O O . SER A 1 75 ? 4.842 8.210 4.761 1.00 76.44 75 SER A O 1
ATOM 624 N N . ARG A 1 76 ? 4.466 10.356 4.244 1.00 80.62 76 ARG A N 1
ATOM 625 C CA . ARG A 1 76 ? 5.883 10.672 3.989 1.00 80.62 76 ARG A CA 1
ATOM 626 C C . ARG A 1 76 ? 6.602 11.050 5.271 1.00 80.62 76 ARG A C 1
ATOM 628 O O . ARG A 1 76 ? 6.139 11.871 6.049 1.00 80.62 76 ARG A O 1
ATOM 635 N N . THR A 1 77 ? 7.799 10.502 5.428 1.00 84.81 77 THR A N 1
ATOM 636 C CA . THR A 1 77 ? 8.734 10.930 6.476 1.00 84.81 77 THR A CA 1
ATOM 637 C C . THR A 1 77 ? 9.432 12.242 6.091 1.00 84.81 77 THR A C 1
ATOM 639 O O . THR A 1 77 ? 9.544 12.562 4.906 1.00 84.81 77 THR A O 1
ATOM 642 N N . ASP A 1 78 ? 10.004 12.970 7.054 1.00 84.12 78 ASP A N 1
ATOM 643 C CA . ASP A 1 78 ? 10.791 14.187 6.771 1.00 84.12 78 ASP A CA 1
ATOM 644 C C . ASP A 1 78 ? 11.945 13.927 5.789 1.00 84.12 78 ASP A C 1
ATOM 646 O O . ASP A 1 78 ? 12.236 14.724 4.893 1.00 84.12 78 ASP A O 1
ATOM 650 N N . ALA A 1 79 ? 12.568 12.753 5.894 1.00 81.00 79 ALA A N 1
ATOM 651 C CA . ALA A 1 79 ? 13.602 12.314 4.966 1.00 81.00 79 ALA A CA 1
ATOM 652 C C . ALA A 1 79 ? 13.062 12.092 3.537 1.00 81.00 79 ALA A C 1
ATOM 654 O O . ALA A 1 79 ? 13.764 12.370 2.565 1.00 81.00 79 ALA A O 1
ATOM 655 N N . ASP A 1 80 ? 11.814 11.637 3.393 1.00 82.44 80 ASP A N 1
ATOM 656 C CA . ASP A 1 80 ? 11.144 11.522 2.093 1.00 82.44 80 ASP A CA 1
ATOM 657 C C . ASP A 1 80 ? 10.814 12.898 1.502 1.00 82.44 80 ASP A C 1
ATOM 659 O O . ASP A 1 80 ? 10.941 13.089 0.294 1.00 82.44 80 ASP A O 1
ATOM 663 N N . MET A 1 81 ? 10.461 13.876 2.340 1.00 81.94 81 MET A N 1
ATOM 664 C CA . MET A 1 81 ? 10.234 15.259 1.907 1.00 81.94 81 MET A CA 1
ATOM 665 C C . MET A 1 81 ? 11.524 15.943 1.447 1.00 81.94 81 MET A C 1
ATOM 667 O O . MET A 1 81 ? 11.513 16.672 0.454 1.00 81.94 81 MET A O 1
ATOM 671 N N . ASN A 1 82 ? 12.653 15.675 2.103 1.00 81.12 82 ASN A N 1
ATOM 672 C CA . ASN A 1 82 ? 13.959 16.156 1.646 1.00 81.12 82 ASN A CA 1
ATOM 673 C C . ASN A 1 82 ? 14.360 15.525 0.306 1.00 81.12 82 ASN A C 1
ATOM 675 O O . ASN A 1 82 ? 14.837 16.224 -0.588 1.00 81.12 82 ASN A O 1
ATOM 679 N N . LEU A 1 83 ? 14.103 14.224 0.134 1.00 82.94 83 LEU A N 1
ATOM 680 C CA . LEU A 1 83 ? 14.334 13.529 -1.132 1.00 82.94 83 LEU A CA 1
ATOM 681 C C . LEU A 1 83 ? 13.438 14.078 -2.255 1.00 82.94 83 LEU A C 1
ATOM 683 O O . LEU A 1 83 ? 13.910 14.277 -3.372 1.00 82.94 83 LEU A O 1
ATOM 687 N N . TYR A 1 84 ? 12.170 14.371 -1.948 1.00 81.00 84 TYR A N 1
ATOM 688 C CA . TYR A 1 84 ? 11.234 15.017 -2.870 1.00 81.00 84 TYR A CA 1
ATOM 689 C C . TYR A 1 84 ? 11.778 16.364 -3.341 1.00 81.00 84 TYR A C 1
ATOM 691 O O . TYR A 1 84 ? 11.947 16.577 -4.537 1.00 81.00 84 TYR A O 1
ATOM 699 N N . ARG A 1 85 ? 12.146 17.249 -2.402 1.00 81.19 85 ARG A N 1
ATOM 700 C CA . ARG A 1 85 ? 12.715 18.563 -2.729 1.00 81.19 85 ARG A CA 1
ATOM 701 C C . ARG A 1 85 ? 13.966 18.436 -3.580 1.00 81.19 85 ARG A C 1
ATOM 703 O O . ARG A 1 85 ? 14.098 19.187 -4.538 1.00 81.19 85 ARG A O 1
ATOM 710 N N . TYR A 1 86 ? 14.855 17.491 -3.276 1.00 81.06 86 TYR A N 1
ATOM 711 C CA . TYR A 1 86 ? 16.049 17.263 -4.085 1.00 81.06 86 TYR A CA 1
ATOM 712 C C . TYR A 1 86 ? 15.683 16.972 -5.543 1.00 81.06 86 TYR A C 1
ATOM 714 O O . TYR A 1 86 ? 16.206 17.633 -6.435 1.00 81.06 86 TYR A O 1
ATOM 722 N N . PHE A 1 87 ? 14.745 16.055 -5.799 1.00 78.06 87 PHE A N 1
ATOM 723 C CA . PHE A 1 87 ? 14.350 15.708 -7.165 1.00 78.06 87 PHE A CA 1
ATOM 724 C C . PHE A 1 87 ? 13.523 16.788 -7.859 1.00 78.06 87 PHE A C 1
ATOM 726 O O . PHE A 1 87 ? 13.767 17.042 -9.030 1.00 78.06 87 PHE A O 1
ATOM 733 N N . CYS A 1 88 ? 12.603 17.462 -7.172 1.00 72.69 88 CYS A N 1
ATOM 734 C CA . CYS A 1 88 ? 11.800 18.523 -7.785 1.00 72.69 88 CYS A CA 1
ATOM 735 C C . CYS A 1 88 ? 12.616 19.802 -8.052 1.00 72.69 88 CYS A C 1
ATOM 737 O O . CYS A 1 88 ? 12.301 20.552 -8.972 1.00 72.69 88 CYS A O 1
ATOM 739 N N . THR A 1 89 ? 13.673 20.070 -7.272 1.00 69.62 89 THR A N 1
ATOM 740 C CA . THR A 1 89 ? 14.518 21.268 -7.456 1.00 69.62 89 THR A CA 1
ATOM 741 C C . THR A 1 89 ? 15.732 21.038 -8.355 1.00 69.62 89 THR A C 1
ATOM 743 O O . THR A 1 89 ? 16.219 21.995 -8.958 1.00 69.62 89 THR A O 1
ATOM 746 N N . THR A 1 90 ? 16.225 19.801 -8.505 1.00 64.19 90 THR A N 1
ATOM 747 C CA . THR A 1 90 ? 17.339 19.526 -9.425 1.00 64.19 90 THR A CA 1
ATOM 748 C C . THR A 1 90 ? 16.893 19.613 -10.887 1.00 64.19 90 THR A C 1
ATOM 750 O O . THR A 1 90 ? 15.921 18.996 -11.319 1.00 64.19 90 THR A O 1
ATOM 753 N N . LEU A 1 91 ? 17.668 20.363 -11.682 1.00 50.50 91 LEU A N 1
ATOM 754 C CA . LEU A 1 91 ? 17.432 20.688 -13.099 1.00 50.50 91 LEU A CA 1
ATOM 755 C C . LEU A 1 91 ? 17.122 19.480 -14.008 1.00 50.50 91 LEU A C 1
ATOM 757 O O . LEU A 1 91 ? 16.519 19.651 -15.063 1.00 50.50 91 LEU A O 1
ATOM 761 N N . ALA A 1 92 ? 17.482 18.258 -13.603 1.00 51.50 92 ALA A N 1
ATOM 762 C CA . ALA A 1 92 ? 17.185 17.030 -14.340 1.00 51.50 92 ALA A CA 1
ATOM 763 C C . ALA A 1 92 ? 15.679 16.703 -14.440 1.00 51.50 92 ALA A C 1
ATOM 765 O O . ALA A 1 92 ? 15.285 16.018 -15.382 1.00 51.50 92 ALA A O 1
ATOM 766 N N . TYR A 1 93 ? 14.849 17.195 -13.512 1.00 50.56 93 TYR A N 1
ATOM 767 C CA . TYR A 1 93 ? 13.386 17.008 -13.508 1.00 50.56 93 TYR A CA 1
ATOM 768 C C . TYR A 1 93 ? 12.597 18.247 -13.959 1.00 50.56 93 TYR A C 1
ATOM 770 O O . TYR A 1 93 ? 11.409 18.135 -14.239 1.00 50.56 93 TYR A O 1
ATOM 778 N N . ARG A 1 94 ? 13.251 19.407 -14.122 1.00 51.84 94 ARG A N 1
ATOM 779 C CA . ARG A 1 94 ? 12.664 20.609 -14.753 1.00 51.84 94 ARG A CA 1
ATOM 780 C C . ARG A 1 94 ? 12.596 20.538 -16.283 1.00 51.84 94 ARG A C 1
ATOM 782 O O . ARG A 1 94 ? 12.269 21.532 -16.926 1.00 51.84 94 ARG A O 1
ATOM 789 N N . LYS A 1 95 ? 12.916 19.391 -16.890 1.00 47.53 95 LYS A N 1
ATOM 790 C CA . LYS A 1 95 ? 12.938 19.255 -18.354 1.00 47.53 95 LYS A CA 1
ATOM 791 C C . LYS A 1 95 ? 11.577 19.506 -19.016 1.00 47.53 95 LYS A C 1
ATOM 793 O O . LYS A 1 95 ? 11.572 19.885 -20.181 1.00 47.53 95 LYS A O 1
ATOM 798 N N . ASP A 1 96 ? 10.485 19.399 -18.261 1.00 47.69 96 ASP A N 1
ATOM 799 C CA . ASP A 1 96 ? 9.132 19.643 -18.772 1.00 47.69 96 ASP A CA 1
ATOM 800 C C . ASP A 1 96 ? 8.623 21.078 -18.520 1.00 47.69 96 ASP A C 1
ATOM 802 O O . ASP A 1 96 ? 7.613 21.461 -19.090 1.00 47.69 96 ASP A O 1
ATOM 806 N N . GLU A 1 97 ? 9.320 21.905 -17.725 1.00 47.09 97 GLU A N 1
ATOM 807 C CA . GLU A 1 97 ? 8.923 23.309 -17.469 1.00 47.09 97 GLU A CA 1
ATOM 808 C C . GLU A 1 97 ? 9.754 24.338 -18.257 1.00 47.09 97 GLU A C 1
ATOM 810 O O . GLU A 1 97 ? 9.387 25.506 -18.338 1.00 47.09 97 GLU A O 1
ATOM 815 N N . VAL A 1 98 ? 10.872 23.935 -18.870 1.00 42.09 98 VAL A N 1
ATOM 816 C CA . VAL A 1 98 ? 11.770 24.856 -19.604 1.00 42.09 98 VAL A CA 1
ATOM 817 C C . VAL A 1 98 ? 11.530 24.832 -21.125 1.00 42.09 98 VAL A C 1
ATOM 819 O O . VAL A 1 98 ? 12.267 25.459 -21.875 1.00 42.09 98 VAL A O 1
ATOM 822 N N . MET A 1 99 ? 10.468 24.174 -21.606 1.00 37.50 99 MET A N 1
ATOM 823 C CA . MET A 1 99 ? 10.038 24.275 -23.013 1.00 37.50 99 MET A CA 1
ATOM 824 C C . MET A 1 99 ? 8.716 25.034 -23.205 1.00 37.50 99 MET A C 1
ATOM 826 O O . MET A 1 99 ? 8.029 24.834 -24.200 1.00 37.50 99 MET A O 1
ATOM 830 N N . GLU A 1 100 ? 8.375 25.938 -22.283 1.00 43.53 100 GLU A N 1
ATOM 831 C CA . GLU A 1 100 ? 7.277 26.905 -22.470 1.00 43.53 100 GLU A CA 1
ATOM 832 C C . GLU A 1 100 ? 7.740 28.367 -22.548 1.00 43.53 100 GLU A C 1
ATOM 834 O O . GLU A 1 100 ? 6.928 29.282 -22.676 1.00 43.53 100 GLU A O 1
ATOM 839 N N . THR A 1 101 ? 9.049 28.619 -22.550 1.00 44.34 101 THR A N 1
ATOM 840 C CA . THR A 1 101 ? 9.593 29.964 -22.736 1.00 44.34 101 THR A CA 1
ATOM 841 C C . THR A 1 101 ? 10.309 30.086 -24.078 1.00 44.34 101 THR A C 1
ATOM 843 O O . THR A 1 101 ? 11.360 29.500 -24.306 1.00 44.34 101 THR A O 1
ATOM 846 N N . TRP A 1 102 ? 9.706 30.928 -24.926 1.00 38.06 102 TRP A N 1
ATOM 847 C CA . TRP A 1 102 ? 10.207 31.502 -26.181 1.00 38.06 102 TRP A CA 1
ATOM 848 C C . TRP A 1 102 ? 10.042 30.668 -27.456 1.00 38.06 102 TRP A C 1
ATOM 850 O O . TRP A 1 102 ? 10.992 30.136 -28.019 1.00 38.06 102 TRP A O 1
ATOM 860 N N . SER A 1 103 ? 8.822 30.707 -28.001 1.00 36.12 103 SER A N 1
ATOM 861 C CA . SER A 1 103 ? 8.635 30.663 -29.453 1.00 36.12 103 SER A CA 1
ATOM 862 C C . SER A 1 103 ? 8.407 32.102 -29.951 1.00 36.12 103 SER A C 1
ATOM 864 O O . SER A 1 103 ? 7.313 32.632 -29.750 1.00 36.12 103 SER A O 1
ATOM 866 N N . PRO A 1 104 ? 9.408 32.778 -30.552 1.00 38.88 104 PRO A N 1
ATOM 867 C CA . PRO A 1 104 ? 9.304 34.168 -31.023 1.00 38.88 104 PRO A CA 1
ATOM 868 C C . PRO A 1 104 ? 8.489 34.320 -32.325 1.00 38.88 104 PRO A C 1
ATOM 870 O O . PRO A 1 104 ? 8.786 35.166 -33.156 1.00 38.88 104 PRO A O 1
ATOM 873 N N . TRP A 1 105 ? 7.463 33.489 -32.518 1.00 43.09 105 TRP A N 1
ATOM 874 C CA . TRP A 1 105 ? 6.650 33.443 -33.743 1.00 43.09 105 TRP A CA 1
ATOM 875 C C . TRP A 1 105 ? 5.159 33.686 -33.476 1.00 43.09 105 TRP A C 1
ATOM 877 O O . TRP A 1 105 ? 4.332 33.522 -34.371 1.00 43.09 105 TRP A O 1
ATOM 887 N N . LYS A 1 106 ? 4.785 34.069 -32.247 1.00 42.53 106 LYS A N 1
ATOM 888 C CA . LYS A 1 106 ? 3.378 34.303 -31.891 1.00 42.53 106 LYS A CA 1
ATOM 889 C C . LYS A 1 106 ? 2.806 35.644 -32.360 1.00 42.53 106 LYS A C 1
ATOM 891 O O . LYS A 1 106 ? 1.593 35.791 -32.296 1.00 42.53 106 LYS A O 1
ATOM 896 N N . ASP A 1 107 ? 3.622 36.524 -32.940 1.00 44.06 107 ASP A N 1
ATOM 897 C CA . ASP A 1 107 ? 3.146 37.814 -33.460 1.00 44.06 107 ASP A CA 1
ATOM 898 C C . ASP A 1 107 ? 2.859 37.802 -34.979 1.00 44.06 107 ASP A C 1
ATOM 900 O O . ASP A 1 107 ? 2.305 38.761 -35.505 1.00 44.06 107 ASP A O 1
ATOM 904 N N . GLU A 1 108 ? 3.152 36.711 -35.705 1.00 44.75 108 GLU A N 1
ATOM 905 C CA . GLU A 1 108 ? 2.836 36.604 -37.148 1.00 44.75 108 GLU A CA 1
ATOM 906 C C . GLU A 1 108 ? 1.611 35.730 -37.470 1.00 44.75 108 GLU A C 1
ATOM 908 O O . GLU A 1 108 ? 1.105 35.754 -38.595 1.00 44.75 108 GLU A O 1
ATOM 913 N N . ALA A 1 109 ? 1.078 34.984 -36.497 1.00 44.84 109 ALA A N 1
ATOM 914 C CA . ALA A 1 109 ? -0.069 34.099 -36.719 1.00 44.84 109 ALA A CA 1
ATOM 915 C C . ALA A 1 109 ? -1.430 34.829 -36.721 1.00 44.84 109 ALA A C 1
ATOM 917 O O . ALA A 1 109 ? -2.399 34.298 -37.263 1.00 44.84 109 ALA A O 1
ATOM 918 N N . GLU A 1 110 ? -1.512 36.055 -36.190 1.00 47.12 110 GLU A N 1
ATOM 919 C CA . GLU A 1 110 ? -2.740 36.871 -36.218 1.00 47.12 110 GLU A CA 1
ATOM 920 C C . GLU A 1 110 ? -2.964 37.611 -37.551 1.00 47.12 110 GLU A C 1
ATOM 922 O O . GLU A 1 110 ? -4.070 38.074 -37.819 1.00 47.12 110 GLU A O 1
ATOM 927 N N . ALA A 1 111 ? -1.972 37.649 -38.450 1.00 49.56 111 ALA A N 1
ATOM 928 C CA . ALA A 1 111 ? -2.083 38.340 -39.741 1.00 49.56 111 ALA A CA 1
ATOM 929 C C . ALA A 1 111 ? -2.553 37.451 -40.916 1.00 49.56 111 ALA A C 1
ATOM 931 O O . ALA A 1 111 ? -2.687 37.941 -42.036 1.00 49.56 111 ALA A O 1
ATOM 932 N N . ARG A 1 112 ? -2.814 36.150 -40.706 1.00 47.47 112 ARG A N 1
ATOM 933 C CA . ARG A 1 112 ? -3.277 35.224 -41.771 1.00 47.47 112 ARG A CA 1
ATOM 934 C C . ARG A 1 112 ? -4.533 34.427 -41.413 1.00 47.47 112 ARG A C 1
ATOM 936 O O . ARG A 1 112 ? -4.752 33.339 -41.936 1.00 47.47 112 ARG A O 1
ATOM 943 N N . ALA A 1 113 ? -5.396 34.984 -40.568 1.00 45.06 113 ALA A N 1
ATOM 944 C CA . ALA A 1 113 ? -6.724 34.433 -40.288 1.00 45.06 113 ALA A CA 1
ATOM 945 C C . ALA A 1 113 ? -7.794 34.852 -41.323 1.00 45.06 113 ALA A C 1
ATOM 947 O O . ALA A 1 113 ? -8.977 34.924 -40.996 1.00 45.06 113 ALA A O 1
ATOM 948 N N . THR A 1 114 ? -7.404 35.082 -42.579 1.00 50.41 114 THR A N 1
ATOM 949 C CA . THR A 1 114 ? -8.340 35.301 -43.686 1.00 50.41 114 THR A CA 1
ATOM 950 C C . THR A 1 114 ? -7.928 34.405 -44.842 1.00 50.41 114 THR A C 1
ATOM 952 O O . THR A 1 114 ? -6.970 34.706 -45.538 1.00 50.41 114 THR A O 1
ATOM 955 N N . GLU A 1 115 ? -8.648 33.287 -44.964 1.00 38.75 115 GLU A N 1
ATOM 956 C CA . GLU A 1 115 ? -8.882 32.441 -46.150 1.00 38.75 115 GLU A CA 1
ATOM 957 C C . GLU A 1 115 ? -8.804 30.948 -45.804 1.00 38.75 115 GLU A C 1
ATOM 959 O O . GLU A 1 115 ? -7.787 30.268 -45.926 1.00 38.75 115 GLU A O 1
ATOM 964 N N . ARG A 1 116 ? -9.962 30.413 -45.397 1.00 46.25 116 ARG A N 1
ATOM 965 C CA . ARG A 1 116 ? -10.287 28.998 -45.600 1.00 46.25 116 ARG A CA 1
ATOM 966 C C . ARG A 1 116 ? -10.346 28.721 -47.105 1.00 46.25 116 ARG A C 1
ATOM 968 O O . ARG A 1 116 ? -11.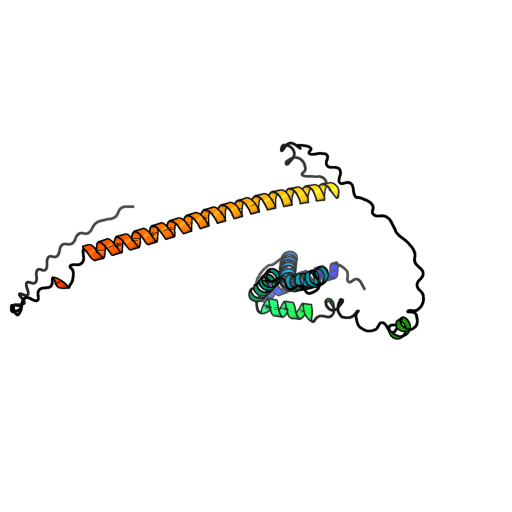026 29.454 -47.821 1.00 46.25 116 ARG A O 1
ATOM 975 N N . PRO A 1 117 ? -9.877 27.540 -47.524 1.00 38.97 117 PRO A N 1
ATOM 976 C CA . PRO A 1 117 ? -10.784 26.682 -48.270 1.00 38.97 117 PRO A CA 1
ATOM 977 C C . PRO A 1 117 ? -10.890 25.286 -47.654 1.00 38.97 117 PRO A C 1
ATOM 979 O O . PRO A 1 117 ? -9.954 24.725 -47.088 1.00 38.97 117 PRO A O 1
ATOM 982 N N . ALA A 1 118 ? -12.100 24.746 -47.760 1.00 51.50 118 ALA A N 1
ATOM 983 C CA . ALA A 1 118 ? -12.504 23.431 -47.295 1.00 51.50 118 ALA A CA 1
ATOM 984 C C . ALA A 1 118 ? -11.785 22.290 -48.037 1.00 51.50 118 ALA A C 1
ATOM 986 O O . ALA A 1 118 ? -11.690 22.321 -49.260 1.00 51.50 118 ALA A O 1
ATOM 987 N N . ARG A 1 119 ? -11.354 21.259 -47.295 1.00 36.31 119 ARG A N 1
ATOM 988 C CA . ARG A 1 119 ? -11.012 19.883 -47.734 1.00 36.31 119 ARG A CA 1
ATOM 989 C C . ARG A 1 119 ? -10.500 19.125 -46.496 1.00 36.31 119 ARG A C 1
ATOM 991 O O . ARG A 1 119 ? -9.768 19.715 -45.720 1.00 36.31 119 ARG A O 1
ATOM 998 N N . SER A 1 120 ? -10.794 17.867 -46.188 1.00 40.69 120 SER A N 1
ATOM 999 C CA . SER A 1 120 ? -11.566 16.791 -46.808 1.00 40.69 120 SER A CA 1
ATOM 1000 C C . SER A 1 120 ? -11.936 15.806 -45.692 1.00 40.69 120 SER A C 1
ATOM 1002 O O . SER A 1 120 ? -11.179 15.642 -44.739 1.00 40.69 120 SER A O 1
ATOM 1004 N N . LYS A 1 121 ? -13.068 15.116 -45.843 1.00 49.59 121 LYS A N 1
ATOM 1005 C CA . LYS A 1 121 ? -13.434 13.925 -45.067 1.00 49.59 121 LYS A CA 1
ATOM 1006 C C . LYS A 1 121 ? -12.409 12.800 -45.291 1.00 49.59 121 LYS A C 1
ATOM 1008 O O . LYS A 1 121 ? -12.132 12.465 -46.439 1.00 49.59 121 LYS A O 1
ATOM 1013 N N . SER A 1 122 ? -11.940 12.175 -44.216 1.00 38.81 122 SER A N 1
ATOM 1014 C CA . SER A 1 122 ? -11.325 10.838 -44.213 1.00 38.81 122 SER A CA 1
ATOM 1015 C C . SER A 1 122 ? -11.945 10.063 -43.047 1.00 38.81 122 SER A C 1
ATOM 1017 O O . SER A 1 122 ? -11.714 10.407 -41.895 1.00 38.81 122 SER A O 1
ATOM 1019 N N . LEU A 1 123 ? -12.971 9.259 -43.336 1.00 39.22 123 LEU A N 1
ATOM 1020 C CA . LEU A 1 123 ? -12.889 7.791 -43.378 1.00 39.22 123 LEU A CA 1
ATOM 1021 C C . LEU A 1 123 ? -12.697 7.194 -41.979 1.00 39.22 123 LEU A C 1
ATOM 1023 O O . LEU A 1 123 ? -11.594 6.869 -41.552 1.00 39.22 123 LEU A O 1
ATOM 1027 N N . GLU A 1 124 ? -13.830 7.061 -41.292 1.00 40.47 124 GLU A N 1
ATOM 1028 C CA . GLU A 1 124 ? -14.017 6.147 -40.172 1.00 40.47 124 GLU A CA 1
ATOM 1029 C C . GLU A 1 124 ? -13.785 4.721 -40.683 1.00 40.47 124 GLU A C 1
ATOM 1031 O O . GLU A 1 124 ? -14.507 4.232 -41.554 1.00 40.47 124 GLU A O 1
ATOM 1036 N N . ILE A 1 125 ? -12.742 4.072 -40.172 1.00 39.94 125 ILE A N 1
ATOM 1037 C CA . ILE A 1 125 ? -12.546 2.631 -40.314 1.00 39.94 125 ILE A CA 1
ATOM 1038 C C . ILE A 1 125 ? -13.274 1.996 -39.124 1.00 39.94 125 ILE A C 1
ATOM 1040 O O . ILE A 1 125 ? -12.829 2.191 -37.989 1.00 39.94 125 ILE A O 1
ATOM 1044 N N . PRO A 1 126 ? -14.380 1.259 -39.327 1.00 42.53 126 PRO A N 1
ATOM 1045 C CA . PRO A 1 126 ? -14.969 0.472 -38.259 1.00 42.53 126 PRO A CA 1
ATOM 1046 C C . PRO A 1 126 ? -14.027 -0.697 -37.960 1.00 42.53 126 PRO A C 1
ATOM 1048 O O . PRO A 1 126 ? -13.815 -1.579 -38.792 1.00 42.53 126 PRO A O 1
ATOM 1051 N N . VAL A 1 127 ? -13.424 -0.684 -36.773 1.00 40.78 127 VAL A N 1
ATOM 1052 C CA . VAL A 1 127 ? -12.701 -1.839 -36.239 1.00 40.78 127 VAL A CA 1
ATOM 1053 C C . VAL A 1 127 ? -13.753 -2.875 -35.854 1.00 40.78 127 VAL A C 1
ATOM 1055 O O . VAL A 1 127 ? -14.375 -2.781 -34.799 1.00 40.78 127 VAL A O 1
ATOM 1058 N N . ASN A 1 128 ? -13.983 -3.823 -36.760 1.00 36.75 128 ASN A N 1
ATOM 1059 C CA . ASN A 1 128 ? -14.758 -5.026 -36.503 1.00 36.75 128 ASN A CA 1
ATOM 1060 C C . ASN A 1 128 ? -13.966 -5.874 -35.496 1.00 36.75 128 ASN A C 1
ATOM 1062 O O . ASN A 1 128 ? -12.904 -6.405 -35.824 1.00 36.75 128 ASN A O 1
ATOM 1066 N N . VAL A 1 129 ? -14.426 -5.914 -34.246 1.00 46.66 129 VAL A N 1
ATOM 1067 C CA . VAL A 1 129 ? -13.912 -6.845 -33.239 1.00 46.66 129 VAL A CA 1
ATOM 1068 C C . VAL A 1 129 ? -14.612 -8.165 -33.517 1.00 46.66 129 VAL A C 1
ATOM 1070 O O . VAL A 1 129 ? -15.738 -8.363 -33.070 1.00 46.66 129 VAL A O 1
ATOM 1073 N N . ASP A 1 130 ? -13.975 -9.016 -34.321 1.00 41.47 130 ASP A N 1
ATOM 1074 C CA . ASP A 1 130 ? -14.429 -10.391 -34.491 1.00 41.47 130 ASP A CA 1
ATOM 1075 C C . ASP A 1 130 ? -14.367 -11.103 -33.137 1.00 41.47 130 ASP A C 1
ATOM 1077 O O . ASP A 1 130 ? -13.322 -11.236 -32.492 1.00 41.47 130 ASP A O 1
ATOM 1081 N N . ASP A 1 131 ? -15.560 -11.498 -32.722 1.00 53.38 131 ASP A N 1
ATOM 1082 C CA . ASP A 1 131 ? -15.913 -12.279 -31.559 1.00 53.38 131 ASP A CA 1
ATOM 1083 C C . ASP A 1 131 ? -15.807 -13.755 -31.959 1.00 53.38 131 ASP A C 1
ATOM 1085 O O . ASP A 1 131 ? -16.781 -14.348 -32.389 1.00 53.38 131 ASP A O 1
ATOM 1089 N N . GLU A 1 132 ? -14.596 -14.316 -31.942 1.00 47.38 132 GL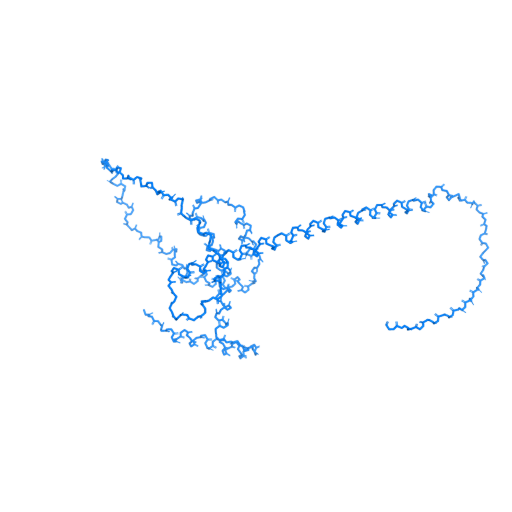U A N 1
ATOM 1090 C CA . GLU A 1 132 ? -14.287 -15.752 -32.080 1.00 47.38 132 GLU A CA 1
ATOM 1091 C C . GLU A 1 132 ? -12.777 -15.878 -31.781 1.00 47.38 132 GLU A C 1
ATOM 1093 O O . GLU A 1 132 ? -11.941 -15.258 -32.427 1.00 47.38 132 GLU A O 1
ATOM 1098 N N . VAL A 1 133 ? -12.289 -16.537 -30.730 1.00 46.59 133 VAL A N 1
ATOM 1099 C CA . VAL A 1 133 ? -12.382 -17.969 -30.456 1.00 46.59 133 VAL A CA 1
ATOM 1100 C C . VAL A 1 133 ? -12.102 -18.164 -28.960 1.00 46.59 133 VAL A C 1
ATOM 1102 O O . VAL A 1 133 ? -10.972 -17.999 -28.487 1.00 46.59 133 VAL A O 1
ATOM 1105 N N . LEU A 1 134 ? -13.135 -18.538 -28.203 1.00 47.12 134 LEU A N 1
ATOM 1106 C CA . LEU A 1 134 ? -12.998 -19.169 -26.891 1.00 47.12 134 LEU A CA 1
ATOM 1107 C C . LEU A 1 134 ? -12.458 -20.587 -27.106 1.00 47.12 134 LEU A C 1
ATOM 1109 O O . LEU A 1 134 ? -13.201 -21.562 -27.156 1.00 47.12 134 LEU A O 1
ATOM 1113 N N . GLY A 1 135 ? -11.143 -20.684 -27.281 1.00 40.94 135 GLY A N 1
ATOM 1114 C CA . GLY A 1 135 ? -10.426 -21.936 -27.112 1.00 40.94 135 GLY A CA 1
ATOM 1115 C C . GLY A 1 135 ? -10.339 -22.225 -25.621 1.00 40.94 135 GLY A C 1
ATOM 1116 O O . GLY A 1 135 ? -9.569 -21.577 -24.911 1.00 40.94 135 GLY A O 1
ATOM 1117 N N . ASP A 1 136 ? -11.158 -23.167 -25.168 1.00 46.75 136 ASP A N 1
ATOM 1118 C CA . ASP A 1 136 ? -11.081 -23.823 -23.867 1.00 46.75 136 ASP A CA 1
ATOM 1119 C C . ASP A 1 136 ? -9.739 -24.577 -23.781 1.00 46.75 136 ASP A C 1
ATOM 1121 O O . ASP A 1 136 ? -9.626 -25.762 -24.090 1.00 46.75 136 ASP A O 1
ATOM 1125 N N . SER A 1 137 ? -8.658 -23.837 -23.514 1.00 46.38 137 SER A N 1
ATOM 1126 C CA . SER A 1 137 ? -7.325 -24.407 -23.328 1.00 46.38 137 SER A CA 1
ATOM 1127 C C . SER A 1 137 ? -7.253 -25.003 -21.929 1.00 46.38 137 SER A C 1
ATOM 1129 O O . SER A 1 137 ? -7.102 -24.282 -20.943 1.00 46.38 137 SER A O 1
ATOM 1131 N N . SER A 1 138 ? -7.372 -26.328 -21.910 1.00 46.38 138 SER A N 1
ATOM 1132 C CA . SER A 1 138 ? -7.139 -27.250 -20.803 1.00 46.38 138 SER A CA 1
ATOM 1133 C C . SER A 1 138 ? -6.043 -26.797 -19.834 1.00 46.38 138 SER A C 1
ATOM 1135 O O . SER A 1 138 ? -4.930 -26.471 -20.249 1.00 46.38 138 SER A O 1
ATOM 1137 N N . GLU A 1 139 ? -6.348 -26.883 -18.539 1.00 57.25 139 GLU A N 1
ATOM 1138 C CA . GLU A 1 139 ? -5.502 -26.567 -17.376 1.00 57.25 139 GLU A CA 1
ATOM 1139 C C . GLU A 1 139 ? -4.246 -27.465 -17.215 1.00 57.25 139 GLU A C 1
ATOM 1141 O O . GLU A 1 139 ? -3.613 -27.450 -16.164 1.00 57.25 139 GLU A O 1
ATOM 1146 N N . GLU A 1 140 ? -3.849 -28.244 -18.228 1.00 53.53 140 GLU A N 1
ATOM 1147 C CA . GLU A 1 140 ? -2.787 -29.263 -18.110 1.00 53.53 140 GLU A CA 1
ATOM 1148 C C . GLU A 1 140 ? -1.382 -28.809 -18.561 1.00 53.53 140 GLU A C 1
ATOM 1150 O O . GLU A 1 140 ? -0.424 -29.569 -18.433 1.00 53.53 140 GLU A O 1
ATOM 1155 N N . ASP A 1 141 ? -1.212 -27.570 -19.037 1.00 51.38 141 ASP A N 1
ATOM 1156 C CA . ASP A 1 141 ? 0.052 -27.103 -19.640 1.00 51.38 141 ASP A CA 1
ATOM 1157 C C . ASP A 1 141 ? 0.830 -26.056 -18.808 1.00 51.38 141 ASP A C 1
ATOM 1159 O O . ASP A 1 141 ? 1.723 -25.384 -19.331 1.00 51.38 141 ASP A O 1
ATOM 1163 N N . GLU A 1 142 ? 0.551 -25.897 -17.506 1.00 54.88 142 GLU A N 1
ATOM 1164 C CA . GLU A 1 142 ? 1.275 -24.910 -16.676 1.00 54.88 142 GLU A CA 1
ATOM 1165 C C . GLU A 1 142 ? 2.713 -25.333 -16.291 1.00 54.88 142 GLU A C 1
ATOM 1167 O O . GLU A 1 142 ? 3.540 -24.470 -15.992 1.00 54.88 142 GLU A O 1
ATOM 1172 N N . ASP A 1 143 ? 3.079 -26.618 -16.391 1.00 54.59 143 ASP A N 1
ATOM 1173 C CA . ASP A 1 143 ? 4.330 -27.128 -15.791 1.00 54.59 143 ASP A CA 1
ATOM 1174 C C . ASP A 1 143 ? 5.522 -27.346 -16.749 1.00 54.59 143 ASP A C 1
ATOM 1176 O O . ASP A 1 143 ? 6.618 -27.699 -16.305 1.00 54.59 143 ASP A O 1
ATOM 1180 N N . LYS A 1 144 ? 5.389 -27.130 -18.068 1.00 53.53 144 LYS A N 1
ATOM 1181 C CA . LYS A 1 144 ? 6.397 -27.617 -19.047 1.00 53.53 144 LYS A CA 1
ATOM 1182 C C . LYS A 1 144 ? 7.345 -26.599 -19.691 1.00 53.53 144 LYS A C 1
ATOM 1184 O O . LYS A 1 144 ? 7.998 -26.930 -20.680 1.00 53.53 144 LYS A O 1
ATOM 1189 N N . LEU A 1 145 ? 7.489 -25.383 -19.159 1.00 51.78 145 LEU A N 1
ATOM 1190 C CA . LEU A 1 145 ? 8.240 -24.310 -19.846 1.00 51.78 145 LEU A CA 1
ATOM 1191 C C . LEU A 1 145 ? 9.383 -23.670 -19.041 1.00 51.78 145 LEU A C 1
ATOM 1193 O O . LEU A 1 145 ? 9.731 -22.509 -19.259 1.00 51.78 145 LEU A O 1
ATOM 1197 N N . GLN A 1 146 ? 10.041 -24.424 -18.162 1.00 50.84 146 GLN A N 1
ATOM 1198 C CA . GLN A 1 146 ? 11.330 -24.003 -17.609 1.00 50.84 146 GLN A CA 1
ATOM 1199 C C . GLN A 1 146 ? 12.471 -24.440 -18.544 1.00 50.84 146 GLN A C 1
ATOM 1201 O O . GLN A 1 146 ? 12.680 -25.629 -18.750 1.00 50.84 146 GLN A O 1
ATOM 1206 N N . SER A 1 147 ? 13.229 -23.467 -19.068 1.00 50.62 147 SER A N 1
ATOM 1207 C CA . SER A 1 147 ? 14.469 -23.611 -19.866 1.00 50.62 147 SER A CA 1
ATOM 1208 C C . SER A 1 147 ? 14.341 -23.437 -21.389 1.00 50.62 147 SER A C 1
ATOM 1210 O O . SER A 1 147 ? 14.689 -24.312 -22.182 1.00 50.62 147 SER A O 1
ATOM 1212 N N . ARG A 1 148 ? 13.921 -22.246 -21.839 1.00 55.72 148 ARG A N 1
ATOM 1213 C CA . ARG A 1 148 ? 14.293 -21.742 -23.175 1.00 55.72 148 ARG A CA 1
ATOM 1214 C C . ARG A 1 148 ? 14.988 -20.392 -23.041 1.00 55.72 148 ARG A C 1
ATOM 1216 O O . ARG A 1 148 ? 14.484 -19.486 -22.390 1.00 55.72 148 ARG A O 1
ATOM 1223 N N . HIS A 1 149 ? 16.172 -20.279 -23.645 1.00 53.12 149 HIS A N 1
ATOM 1224 C CA . HIS A 1 149 ? 17.095 -19.151 -23.457 1.00 53.12 149 HIS A CA 1
ATOM 1225 C C . HIS A 1 149 ? 16.697 -17.874 -24.231 1.00 53.12 149 HIS A C 1
ATOM 1227 O O . HIS A 1 149 ? 17.332 -16.834 -24.060 1.00 53.12 149 HIS A O 1
ATOM 1233 N N . CYS A 1 150 ? 15.632 -17.946 -25.037 1.00 58.03 150 CYS A N 1
ATOM 1234 C CA . CYS A 1 150 ? 15.027 -16.832 -25.762 1.00 58.03 150 CYS A CA 1
ATOM 1235 C C . CYS A 1 150 ? 13.501 -16.959 -25.649 1.00 58.03 150 CYS A C 1
ATOM 1237 O O . CYS A 1 150 ? 12.923 -17.869 -26.241 1.00 58.03 150 CYS A O 1
ATOM 1239 N N . VAL A 1 151 ? 12.864 -16.079 -24.877 1.00 73.50 151 VAL A N 1
ATOM 1240 C CA . VAL A 1 151 ? 11.399 -16.002 -24.762 1.00 73.50 151 VAL A CA 1
ATOM 1241 C C . VAL A 1 151 ? 10.907 -14.975 -25.779 1.00 73.50 151 VAL A C 1
ATOM 1243 O O . VAL A 1 151 ? 11.413 -13.853 -25.822 1.00 73.50 151 VAL A O 1
ATOM 1246 N N . SER A 1 152 ? 9.952 -15.353 -26.622 1.00 81.94 152 SER A N 1
ATOM 1247 C CA . SER A 1 152 ? 9.335 -14.442 -27.590 1.00 81.94 152 SER A CA 1
ATOM 1248 C C . SER A 1 152 ? 8.455 -13.397 -26.892 1.00 81.94 152 SER A C 1
ATOM 1250 O O . SER A 1 152 ? 7.900 -13.639 -25.820 1.00 81.94 152 SER A O 1
ATOM 1252 N N . GLU A 1 153 ? 8.263 -12.227 -27.510 1.00 83.69 153 GLU A N 1
ATOM 1253 C CA . GLU A 1 153 ? 7.394 -11.177 -26.952 1.00 83.69 153 GLU A CA 1
ATOM 1254 C C . GLU A 1 153 ? 5.953 -11.676 -26.724 1.00 83.69 153 GLU A C 1
ATOM 1256 O O . GLU A 1 153 ? 5.313 -11.329 -25.731 1.00 83.69 153 GLU A O 1
ATOM 1261 N N . ALA A 1 154 ? 5.454 -12.548 -27.605 1.00 83.56 154 ALA A N 1
ATOM 1262 C CA . ALA A 1 154 ? 4.138 -13.164 -27.468 1.00 83.56 154 ALA A CA 1
ATOM 1263 C C . ALA A 1 154 ? 4.037 -14.061 -26.222 1.00 83.56 154 ALA A C 1
ATOM 1265 O O . ALA A 1 154 ? 3.024 -14.027 -25.522 1.00 83.56 154 ALA A O 1
ATOM 1266 N N . GLU A 1 155 ? 5.085 -14.829 -25.911 1.00 81.19 155 GLU A N 1
ATOM 1267 C CA . GLU A 1 155 ? 5.151 -15.626 -24.683 1.00 81.19 155 GLU A CA 1
ATOM 1268 C C . GLU A 1 155 ? 5.191 -14.718 -23.450 1.00 81.19 155 GLU A C 1
ATOM 1270 O O . GLU A 1 155 ? 4.426 -14.951 -22.518 1.00 81.19 155 GLU A O 1
ATOM 1275 N N . ILE A 1 156 ? 5.972 -13.630 -23.463 1.00 83.19 156 ILE A N 1
ATOM 1276 C CA . ILE A 1 156 ? 5.990 -12.648 -22.361 1.00 83.19 156 ILE A CA 1
ATOM 1277 C C . ILE A 1 156 ? 4.583 -12.095 -22.100 1.00 83.19 156 ILE A C 1
ATOM 1279 O O . ILE A 1 156 ? 4.150 -12.036 -20.950 1.00 83.19 156 ILE A O 1
ATOM 1283 N N . ARG A 1 157 ? 3.831 -11.741 -23.150 1.00 87.94 157 ARG A N 1
ATOM 1284 C CA . ARG A 1 157 ? 2.446 -11.258 -23.006 1.00 87.94 157 ARG A CA 1
ATOM 1285 C C . ARG A 1 157 ? 1.514 -12.326 -22.428 1.00 87.94 157 ARG A C 1
ATOM 1287 O O . ARG A 1 157 ? 0.659 -11.997 -21.605 1.00 87.94 157 ARG A O 1
ATOM 1294 N N . LYS A 1 158 ? 1.675 -13.597 -22.817 1.00 89.25 158 LYS A N 1
ATOM 1295 C CA . LYS A 1 158 ? 0.916 -14.713 -22.223 1.00 89.25 158 LYS A CA 1
ATOM 1296 C C . LYS A 1 158 ? 1.218 -14.854 -20.729 1.00 89.25 158 LYS A C 1
ATOM 1298 O O . LYS A 1 158 ? 0.279 -14.910 -19.939 1.00 89.25 158 LYS A O 1
ATOM 1303 N N . TRP A 1 159 ? 2.493 -14.810 -20.341 1.00 84.50 159 TRP A N 1
ATOM 1304 C CA . TRP A 1 159 ? 2.918 -14.846 -18.937 1.00 84.50 159 TRP A CA 1
ATOM 1305 C C . TRP A 1 159 ? 2.363 -13.669 -18.132 1.00 84.50 159 TRP A C 1
ATOM 1307 O O . TRP A 1 159 ? 1.818 -13.867 -17.050 1.00 84.50 159 TRP A O 1
ATOM 1317 N N . GLN A 1 160 ? 2.420 -12.452 -18.675 1.00 86.56 160 GLN A N 1
ATOM 1318 C CA . GLN A 1 160 ? 1.837 -11.270 -18.035 1.00 86.56 160 GLN A CA 1
ATOM 1319 C C . GLN A 1 160 ? 0.324 -11.412 -17.843 1.00 86.56 160 GLN A C 1
ATOM 1321 O O . GLN A 1 160 ? -0.194 -11.078 -16.782 1.00 86.56 160 GLN A O 1
ATOM 1326 N N . LYS A 1 161 ? -0.396 -11.945 -18.838 1.00 92.38 161 LYS A N 1
ATOM 1327 C CA . LYS A 1 161 ? -1.841 -12.187 -18.734 1.00 92.38 161 LYS A CA 1
ATOM 1328 C C . LYS A 1 161 ? -2.169 -13.245 -17.676 1.00 92.38 161 LYS A C 1
ATOM 1330 O O . LYS A 1 161 ? -3.107 -13.047 -16.908 1.00 92.38 161 LYS A O 1
ATOM 1335 N N . ALA A 1 162 ? -1.409 -14.340 -17.625 1.00 89.31 162 ALA A N 1
ATOM 1336 C CA . ALA A 1 162 ? -1.575 -15.390 -16.619 1.00 89.31 162 ALA A CA 1
ATOM 1337 C C . ALA A 1 162 ? -1.312 -14.855 -15.202 1.00 89.31 162 ALA A C 1
ATOM 1339 O O . ALA A 1 162 ? -2.126 -15.061 -14.305 1.00 89.31 162 ALA A O 1
ATOM 1340 N N . MET A 1 163 ? -0.242 -14.074 -15.035 1.00 92.50 163 MET A N 1
ATOM 1341 C CA . MET A 1 163 ? 0.090 -13.395 -13.782 1.00 92.50 163 MET A CA 1
ATOM 1342 C C . MET A 1 163 ? -1.019 -12.429 -13.344 1.00 92.50 163 MET A C 1
ATOM 1344 O O . MET A 1 163 ? -1.481 -12.502 -12.215 1.00 92.50 163 MET A O 1
ATOM 1348 N N . LEU A 1 164 ? -1.526 -11.574 -14.238 1.00 92.19 164 LEU A N 1
ATOM 1349 C CA . LEU A 1 164 ? -2.627 -10.660 -13.904 1.00 92.19 164 LEU A CA 1
ATOM 1350 C C . LEU A 1 164 ? -3.919 -11.411 -13.542 1.00 92.19 164 LEU A C 1
ATOM 1352 O O . LEU A 1 164 ? -4.673 -10.979 -12.670 1.00 92.19 164 LEU A O 1
ATOM 1356 N N . LYS A 1 165 ? -4.187 -12.552 -14.192 1.00 93.19 165 LYS A N 1
ATOM 1357 C CA . LYS A 1 165 ? -5.336 -13.412 -13.872 1.00 93.19 165 LYS A CA 1
ATOM 1358 C C . LYS A 1 165 ? -5.191 -14.033 -12.479 1.00 93.19 165 LYS A C 1
ATOM 1360 O O . LYS A 1 165 ? -6.171 -14.062 -11.733 1.00 93.19 165 LYS A O 1
ATOM 1365 N N . SER A 1 166 ? -3.997 -14.506 -12.118 1.00 89.94 166 SER A N 1
ATOM 1366 C CA . SER A 1 166 ? -3.740 -15.072 -10.791 1.00 89.94 166 SER A CA 1
ATOM 1367 C C . SER A 1 166 ? -3.754 -13.997 -9.699 1.00 89.94 166 SER A C 1
ATOM 1369 O O . SER A 1 166 ? -4.391 -14.201 -8.667 1.00 89.94 166 SER A O 1
ATOM 1371 N N . GLU A 1 167 ? -3.171 -12.821 -9.948 1.00 89.31 167 GLU A N 1
ATOM 1372 C CA . GLU A 1 167 ? -3.230 -11.657 -9.054 1.00 89.31 167 GLU A CA 1
ATOM 1373 C C . GLU A 1 167 ? -4.670 -11.221 -8.780 1.00 89.31 167 GLU A C 1
ATOM 1375 O O . GLU A 1 167 ? -5.047 -11.048 -7.620 1.00 89.31 167 GLU A O 1
ATOM 1380 N N . LYS A 1 168 ? -5.506 -11.124 -9.822 1.00 92.50 168 LYS A N 1
ATOM 1381 C CA . LYS A 1 168 ? -6.933 -10.821 -9.665 1.00 92.50 168 LYS A CA 1
ATOM 1382 C C . LYS A 1 168 ? -7.635 -11.855 -8.781 1.00 92.50 168 LYS A C 1
ATOM 1384 O O . LYS A 1 168 ? -8.346 -11.480 -7.856 1.00 92.50 168 LYS A O 1
ATOM 1389 N N . LYS A 1 169 ? -7.402 -13.150 -9.023 1.00 91.75 169 LYS A N 1
ATOM 1390 C CA . LYS A 1 169 ? -8.001 -14.236 -8.227 1.00 91.75 169 LYS A CA 1
ATOM 1391 C C . LYS A 1 169 ? -7.586 -14.161 -6.754 1.00 91.75 169 LYS A C 1
ATOM 1393 O O . LYS A 1 169 ? -8.419 -14.370 -5.874 1.00 91.75 169 LYS A O 1
ATOM 1398 N N . MET A 1 170 ? -6.317 -13.849 -6.478 1.00 91.25 170 MET A N 1
ATOM 1399 C CA . MET A 1 170 ? -5.839 -13.637 -5.108 1.00 91.25 170 MET A CA 1
ATOM 1400 C C . MET A 1 170 ? -6.518 -12.430 -4.461 1.00 91.25 170 MET A C 1
ATOM 1402 O O . MET A 1 170 ? -6.972 -12.534 -3.323 1.00 91.25 170 MET A O 1
ATOM 1406 N N . PHE A 1 171 ? -6.628 -11.315 -5.185 1.00 94.38 171 PHE A N 1
ATOM 1407 C CA . PHE A 1 171 ? -7.297 -10.115 -4.691 1.00 94.38 171 PHE A CA 1
ATOM 1408 C C . PHE A 1 171 ? -8.762 -10.395 -4.338 1.00 94.38 171 PHE A C 1
ATOM 1410 O O . PHE A 1 171 ? -9.167 -10.149 -3.204 1.00 94.38 171 PHE A O 1
ATOM 1417 N N . ASP A 1 172 ? -9.517 -11.016 -5.248 1.00 92.00 172 ASP A N 1
ATOM 1418 C CA . ASP A 1 172 ? -10.923 -11.375 -5.033 1.00 92.00 172 ASP A CA 1
ATOM 1419 C C . ASP A 1 172 ? -11.090 -12.294 -3.807 1.00 92.00 172 ASP A C 1
ATOM 1421 O O . ASP A 1 172 ? -11.980 -12.090 -2.977 1.00 92.00 172 ASP A O 1
ATOM 1425 N N . SER A 1 173 ? -10.191 -13.273 -3.637 1.00 94.81 173 SER A N 1
ATOM 1426 C CA . SER A 1 173 ? -10.193 -14.171 -2.476 1.00 94.81 173 SER A CA 1
ATOM 1427 C C . SER A 1 173 ? -9.929 -13.436 -1.160 1.00 94.81 173 SER A C 1
ATOM 1429 O O . SER A 1 173 ? -10.576 -13.732 -0.153 1.00 94.81 173 SER A O 1
ATOM 1431 N N . VAL A 1 174 ? -8.982 -12.495 -1.140 1.00 90.88 174 VAL A N 1
ATOM 1432 C CA . VAL A 1 174 ? -8.665 -11.701 0.056 1.00 90.88 174 VAL A CA 1
ATOM 1433 C C . VAL A 1 174 ? -9.826 -10.766 0.392 1.00 90.88 174 VAL A C 1
ATOM 1435 O O . VAL A 1 174 ? -10.268 -10.732 1.539 1.00 90.88 174 VAL A O 1
ATOM 1438 N N . THR A 1 175 ? -10.386 -10.067 -0.598 1.00 93.94 175 THR A N 1
ATOM 1439 C CA . THR A 1 175 ? -11.549 -9.189 -0.409 1.00 93.94 175 THR A CA 1
ATOM 1440 C C . THR A 1 175 ? -12.757 -9.957 0.127 1.00 93.94 175 THR A C 1
ATOM 1442 O O . THR A 1 175 ? -13.445 -9.477 1.035 1.00 93.94 175 THR A O 1
ATOM 1445 N N . HIS A 1 176 ? -12.996 -11.171 -0.374 1.00 94.56 176 HIS A N 1
ATOM 1446 C CA . HIS A 1 176 ? -14.045 -12.043 0.145 1.00 94.56 176 HIS A CA 1
ATOM 1447 C C . HIS A 1 176 ? -13.811 -12.412 1.618 1.00 94.56 176 HIS A C 1
ATOM 1449 O O . HIS A 1 176 ? -14.719 -12.268 2.440 1.00 94.56 176 HIS A O 1
ATOM 1455 N N . MET A 1 177 ? -12.586 -12.811 1.976 1.00 95.94 177 MET A N 1
ATOM 1456 C CA . MET A 1 177 ? -12.226 -13.152 3.355 1.00 95.94 177 MET A CA 1
ATOM 1457 C C . MET A 1 177 ? -12.413 -11.964 4.307 1.00 95.94 177 MET A C 1
ATOM 1459 O O . MET A 1 177 ? -13.037 -12.117 5.357 1.00 95.94 177 MET A O 1
ATOM 1463 N N . CYS A 1 178 ? -11.946 -10.771 3.926 1.00 91.62 178 CYS A N 1
ATOM 1464 C CA . CYS A 1 178 ? -12.140 -9.556 4.719 1.00 91.62 178 CYS A CA 1
ATOM 1465 C C . CYS A 1 178 ? -13.629 -9.235 4.911 1.00 91.62 178 CYS A C 1
ATOM 1467 O O . CYS A 1 178 ? -14.045 -8.895 6.016 1.00 91.62 178 CYS A O 1
ATOM 1469 N N . SER A 1 179 ? -14.447 -9.403 3.869 1.00 94.62 179 SER A N 1
ATOM 1470 C CA . SER A 1 179 ? -15.896 -9.174 3.949 1.00 94.62 179 SER A CA 1
ATOM 1471 C C . SER A 1 179 ? -16.579 -10.139 4.925 1.00 94.62 179 SER A C 1
ATOM 1473 O O . SER A 1 179 ? -17.445 -9.733 5.700 1.00 94.62 179 SER A O 1
ATOM 1475 N N . MET A 1 180 ? -16.173 -11.413 4.931 1.00 96.50 180 MET A N 1
ATOM 1476 C CA . MET A 1 180 ? -16.675 -12.395 5.895 1.00 96.50 180 MET A CA 1
ATOM 1477 C C . MET A 1 180 ? -16.255 -12.070 7.331 1.00 96.50 180 MET A C 1
ATOM 1479 O O . MET A 1 180 ? -17.074 -12.172 8.243 1.00 96.50 180 MET A O 1
ATOM 1483 N N . GLN A 1 181 ? -15.000 -11.662 7.538 1.00 95.06 181 GLN A N 1
ATOM 1484 C CA . GLN A 1 181 ? -14.492 -11.287 8.860 1.00 95.06 181 GLN A CA 1
ATOM 1485 C C . GLN A 1 181 ? -15.194 -10.044 9.414 1.00 95.06 181 GLN A C 1
ATOM 1487 O O . GLN A 1 181 ? -15.562 -10.034 10.586 1.00 95.06 181 GLN A O 1
ATOM 1492 N N . LEU A 1 182 ? -15.439 -9.031 8.578 1.00 95.06 182 LEU A N 1
ATOM 1493 C CA . LEU A 1 182 ? -16.202 -7.844 8.971 1.00 95.06 182 LEU A CA 1
ATOM 1494 C C . LEU A 1 182 ? -17.616 -8.216 9.423 1.00 95.06 182 LEU A C 1
ATOM 1496 O O . LEU A 1 182 ? -18.021 -7.828 10.515 1.00 95.06 182 LEU A O 1
ATOM 1500 N N . ARG A 1 183 ? -18.321 -9.052 8.651 1.00 96.25 183 ARG A N 1
ATOM 1501 C CA . ARG A 1 183 ? -19.658 -9.533 9.029 1.00 96.25 183 ARG A CA 1
ATOM 1502 C C . ARG A 1 183 ? -19.641 -10.311 10.350 1.00 96.25 183 ARG A C 1
ATOM 1504 O O . ARG A 1 183 ? -20.527 -10.139 11.177 1.00 96.25 183 ARG A O 1
ATOM 1511 N N . ALA A 1 184 ? -18.631 -11.152 10.572 1.00 95.62 184 ALA A N 1
ATOM 1512 C CA . ALA A 1 184 ? -18.499 -11.887 11.829 1.00 95.62 184 ALA A CA 1
ATOM 1513 C C . ALA A 1 184 ? -18.291 -10.947 13.032 1.00 95.62 184 ALA A C 1
ATOM 1515 O O . ALA A 1 184 ? -18.887 -11.159 14.087 1.00 95.62 184 ALA A O 1
ATOM 1516 N N . LEU A 1 185 ? -17.489 -9.889 12.872 1.00 96.44 185 LEU A N 1
ATOM 1517 C CA . LEU A 1 185 ? -17.290 -8.875 13.911 1.00 96.44 185 LEU A CA 1
ATOM 1518 C C . LEU A 1 185 ? -18.570 -8.082 14.198 1.00 96.44 185 LEU A C 1
ATOM 1520 O O . LEU A 1 185 ? -18.873 -7.826 15.363 1.00 96.44 185 LEU A O 1
ATOM 1524 N N . GLU A 1 186 ? -19.340 -7.729 13.168 1.00 97.31 186 GLU A N 1
ATOM 1525 C CA . GLU A 1 186 ? -20.641 -7.068 13.330 1.00 97.31 186 GLU A CA 1
ATOM 1526 C C . GLU A 1 186 ? -21.600 -7.918 14.174 1.00 97.31 186 GLU A C 1
ATOM 1528 O O . GLU A 1 186 ? -22.175 -7.421 15.145 1.00 97.31 186 GLU A O 1
ATOM 1533 N N . GLU A 1 187 ? -21.706 -9.216 13.880 1.00 97.94 187 GLU A N 1
ATOM 1534 C CA . GLU A 1 187 ? -22.523 -10.154 14.660 1.00 97.94 187 GLU A CA 1
ATOM 1535 C C . GLU A 1 187 ? -22.042 -10.274 16.115 1.00 97.94 187 GLU A C 1
ATOM 1537 O O . GLU A 1 187 ? -22.849 -10.252 17.048 1.00 97.94 187 GLU A O 1
ATOM 1542 N N . MET A 1 188 ? -20.725 -10.325 16.347 1.00 97.38 188 MET A N 1
ATOM 1543 C CA . MET A 1 188 ? -20.172 -10.347 17.707 1.00 97.38 188 MET A CA 1
ATOM 1544 C C . MET A 1 188 ? -20.544 -9.093 18.506 1.00 97.38 188 MET A C 1
ATOM 1546 O O . MET A 1 188 ? -20.910 -9.202 19.678 1.00 97.38 188 MET A O 1
ATOM 1550 N N . VAL A 1 189 ? -20.502 -7.911 17.884 1.00 97.56 189 VAL A N 1
ATOM 1551 C CA . VAL A 1 189 ? -20.914 -6.654 18.529 1.00 97.56 189 VAL A CA 1
ATOM 1552 C C . VAL A 1 189 ? -22.405 -6.680 18.876 1.00 97.56 189 VAL A C 1
ATOM 1554 O O . VAL A 1 189 ? -22.787 -6.231 19.959 1.00 97.56 189 VAL A O 1
ATOM 1557 N N . ILE A 1 190 ? -23.255 -7.230 18.003 1.00 97.69 190 ILE A N 1
ATOM 1558 C CA . ILE A 1 190 ? -24.693 -7.388 18.275 1.00 97.69 190 ILE A CA 1
ATOM 1559 C C . ILE A 1 190 ? -24.914 -8.305 19.484 1.00 97.69 190 ILE A C 1
ATOM 1561 O O . ILE A 1 190 ? -25.685 -7.959 20.383 1.00 97.69 190 ILE A O 1
ATOM 1565 N N . ILE A 1 191 ? -24.226 -9.448 19.539 1.00 98.06 191 ILE A N 1
ATOM 1566 C CA . ILE A 1 191 ? -24.321 -10.394 20.661 1.00 98.06 191 ILE A CA 1
ATOM 1567 C C . ILE A 1 191 ? -23.852 -9.738 21.964 1.00 98.06 191 ILE A C 1
ATOM 1569 O O . ILE A 1 191 ? -24.535 -9.848 22.981 1.00 98.06 191 ILE A O 1
ATOM 1573 N N . GLN A 1 192 ? -22.727 -9.017 21.936 1.00 97.62 192 GLN A N 1
ATOM 1574 C CA . GLN A 1 192 ? -22.198 -8.329 23.112 1.00 97.62 192 GLN A CA 1
ATOM 1575 C C . GLN A 1 192 ? -23.189 -7.295 23.658 1.00 97.62 192 GLN A C 1
ATOM 1577 O O . GLN A 1 192 ? -23.388 -7.234 24.869 1.00 97.62 192 GLN A O 1
ATOM 1582 N N . ARG A 1 193 ? -23.842 -6.514 22.786 1.00 97.88 193 ARG A N 1
ATOM 1583 C CA . ARG A 1 193 ? -24.879 -5.555 23.204 1.00 97.88 193 ARG A CA 1
ATOM 1584 C C . ARG A 1 193 ? -26.049 -6.256 23.888 1.00 97.88 193 ARG A C 1
ATOM 1586 O O . ARG A 1 193 ? -26.392 -5.886 25.001 1.00 97.88 193 ARG A O 1
ATOM 1593 N N . ARG A 1 194 ? -26.576 -7.328 23.286 1.00 98.12 194 ARG A N 1
ATOM 1594 C CA . ARG A 1 194 ? -27.669 -8.117 23.886 1.00 98.12 194 ARG A CA 1
ATOM 1595 C C . ARG A 1 194 ? -27.296 -8.685 25.255 1.00 98.12 194 ARG A C 1
ATOM 1597 O O . ARG A 1 194 ? -28.122 -8.695 26.158 1.00 98.12 194 ARG A O 1
ATOM 1604 N N . LEU A 1 195 ? -26.058 -9.153 25.413 1.00 98.12 195 LEU A N 1
ATOM 1605 C CA . LEU A 1 195 ? -25.572 -9.672 26.689 1.00 98.12 195 LEU A CA 1
ATOM 1606 C C . LEU A 1 195 ? -25.471 -8.567 27.750 1.00 98.12 195 LEU A C 1
ATOM 1608 O O . LEU A 1 195 ? -25.855 -8.793 28.892 1.00 98.12 195 LEU A O 1
ATOM 1612 N N . MET A 1 196 ? -24.999 -7.376 27.376 1.00 97.94 196 MET A N 1
ATOM 1613 C CA . MET A 1 196 ? -24.957 -6.220 28.277 1.00 97.94 196 MET A CA 1
ATOM 1614 C C . MET A 1 196 ? -26.359 -5.777 28.708 1.00 97.94 196 MET A C 1
ATOM 1616 O O . MET A 1 196 ? -26.567 -5.541 29.896 1.00 97.94 196 MET A O 1
ATOM 1620 N N . ASP A 1 197 ? -27.316 -5.735 27.778 1.00 97.75 197 ASP A N 1
ATOM 1621 C CA . ASP A 1 197 ? -28.715 -5.398 28.071 1.00 97.75 197 ASP A CA 1
ATOM 1622 C C . ASP A 1 197 ? -29.331 -6.399 29.067 1.00 97.75 197 ASP A C 1
ATOM 1624 O O . ASP A 1 197 ? -30.032 -6.017 30.006 1.00 97.75 197 ASP A O 1
ATOM 1628 N N . GLU A 1 198 ? -29.027 -7.689 28.904 1.00 98.00 198 GLU A N 1
ATOM 1629 C CA . GLU A 1 198 ? -29.521 -8.749 29.784 1.00 98.00 198 GLU A CA 1
ATOM 1630 C C . GLU A 1 198 ? -28.882 -8.698 31.179 1.00 98.00 198 GLU A C 1
ATOM 1632 O O . GLU A 1 198 ? -29.566 -8.867 32.191 1.00 98.00 198 GLU A O 1
ATOM 1637 N N . VAL A 1 199 ? -27.581 -8.407 31.257 1.00 97.06 199 VAL A N 1
ATOM 1638 C CA . VAL A 1 199 ? -26.890 -8.169 32.531 1.00 97.06 199 VAL A CA 1
ATOM 1639 C C . VAL A 1 199 ? -27.498 -6.962 33.244 1.00 97.06 199 VAL A C 1
ATOM 1641 O O . VAL A 1 199 ? -27.793 -7.043 34.436 1.00 97.06 199 VAL A O 1
ATOM 1644 N N . GLU A 1 200 ? -27.746 -5.861 32.533 1.00 96.62 200 GLU A N 1
ATOM 1645 C CA . GLU A 1 200 ? -28.392 -4.673 33.098 1.00 96.62 200 GLU A CA 1
ATOM 1646 C C . GLU A 1 200 ? -29.806 -4.985 33.613 1.00 96.62 200 GLU A C 1
ATOM 1648 O O . GLU A 1 200 ? -30.177 -4.551 34.709 1.00 96.62 200 GLU A O 1
ATOM 1653 N N . ARG A 1 201 ? -30.582 -5.777 32.862 1.00 95.88 201 ARG A N 1
ATOM 1654 C CA . ARG A 1 201 ? -31.907 -6.258 33.276 1.00 95.88 201 ARG A CA 1
ATOM 1655 C C . ARG A 1 201 ? -31.828 -7.052 34.581 1.00 95.88 201 ARG A C 1
ATOM 1657 O O . ARG A 1 201 ? -32.562 -6.746 35.518 1.00 95.88 201 ARG A O 1
ATOM 1664 N N . LEU A 1 202 ? -30.910 -8.017 34.673 1.00 95.69 202 LEU A N 1
ATOM 1665 C CA . LEU A 1 202 ? -30.708 -8.819 35.884 1.00 95.69 202 LEU A CA 1
ATOM 1666 C C . LEU A 1 202 ? -30.282 -7.960 37.078 1.00 95.69 202 LEU A C 1
ATOM 1668 O O . LEU A 1 202 ? -30.814 -8.135 38.172 1.00 95.69 202 LEU A O 1
ATOM 1672 N N . PHE A 1 203 ? -29.381 -6.994 36.876 1.00 94.88 203 PHE A N 1
ATOM 1673 C CA . PHE A 1 203 ? -28.987 -6.054 37.928 1.00 94.88 203 PHE A CA 1
ATOM 1674 C C . PHE A 1 203 ? -30.175 -5.238 38.444 1.00 94.88 203 PHE A C 1
ATOM 1676 O O . PHE A 1 203 ? -30.320 -5.081 39.655 1.00 94.88 203 PHE A O 1
ATOM 1683 N N . LYS A 1 204 ? -31.044 -4.752 37.551 1.00 90.06 204 LYS A N 1
ATOM 1684 C CA . LYS A 1 204 ? -32.265 -4.017 37.920 1.00 90.06 204 LYS A CA 1
ATOM 1685 C C . LYS A 1 204 ? -33.264 -4.876 38.700 1.00 90.06 204 LYS A C 1
ATOM 1687 O O . LYS A 1 204 ? -33.965 -4.343 39.554 1.00 90.06 204 LYS A O 1
ATOM 1692 N N . GLU A 1 205 ? -33.334 -6.175 38.418 1.00 91.56 205 GLU A N 1
ATOM 1693 C CA . GLU A 1 205 ? -34.209 -7.117 39.130 1.00 91.56 205 GLU A CA 1
ATOM 1694 C C . GLU A 1 205 ? -33.652 -7.535 40.494 1.00 91.56 205 GLU A C 1
ATOM 1696 O O . GLU A 1 205 ? -34.411 -7.697 41.448 1.00 91.56 205 GLU A O 1
ATOM 1701 N N . TRP A 1 206 ? -32.333 -7.714 40.592 1.00 90.38 206 TRP A N 1
ATOM 1702 C CA . TRP A 1 206 ? -31.665 -8.174 41.809 1.00 90.38 206 TRP A CA 1
ATOM 1703 C C . TRP A 1 206 ? -31.424 -7.067 42.827 1.00 90.38 206 TRP A C 1
ATOM 1705 O O . TRP A 1 206 ? -31.444 -7.331 44.030 1.00 90.38 206 TRP A O 1
ATOM 1715 N N . LEU A 1 207 ? -31.174 -5.836 42.375 1.00 81.75 207 LEU A N 1
ATOM 1716 C CA . LEU A 1 207 ? -30.998 -4.713 43.284 1.00 81.75 207 LEU A CA 1
ATOM 1717 C C . LEU A 1 207 ? -32.359 -4.367 43.902 1.00 81.75 207 LEU A C 1
ATOM 1719 O O . LEU A 1 207 ? -33.282 -3.986 43.176 1.00 81.75 207 LEU A O 1
ATOM 1723 N N . PRO A 1 208 ? -32.512 -4.472 45.237 1.00 66.75 208 PRO A N 1
ATOM 1724 C CA . PRO A 1 208 ? -33.737 -4.060 45.894 1.00 66.75 208 PRO A CA 1
ATOM 1725 C C . PRO A 1 208 ? -33.994 -2.603 45.532 1.00 66.75 208 PRO A C 1
ATOM 1727 O O . PRO A 1 208 ? -33.120 -1.753 45.714 1.00 66.75 208 PRO A O 1
ATOM 1730 N N . SER A 1 209 ? -35.188 -2.315 45.012 1.00 67.50 209 SER A N 1
ATOM 1731 C CA . SER A 1 209 ? -35.593 -0.939 44.750 1.00 67.50 209 SER A CA 1
ATOM 1732 C C . SER A 1 209 ? -35.333 -0.111 46.019 1.00 67.50 209 SER A C 1
ATOM 1734 O O . SER A 1 209 ? -35.828 -0.495 47.087 1.00 67.50 209 SER A O 1
ATOM 1736 N N . PRO A 1 210 ? -34.554 0.987 45.947 1.00 64.50 210 PRO A N 1
ATOM 1737 C CA . PRO A 1 210 ? -34.155 1.761 47.125 1.00 64.50 210 PRO A CA 1
ATOM 1738 C C . PRO A 1 210 ? -35.359 2.280 47.930 1.00 64.50 210 PRO A C 1
ATOM 1740 O O . PRO A 1 210 ? -35.242 2.565 49.116 1.00 64.50 210 PRO A O 1
ATOM 1743 N N . SER A 1 211 ? -36.548 2.297 47.328 1.00 60.78 211 SER A N 1
ATOM 1744 C CA . SER A 1 211 ? -37.833 2.619 47.950 1.00 60.78 211 SER A CA 1
ATOM 1745 C C . SER A 1 211 ? -38.321 1.607 49.002 1.00 60.78 211 SER A C 1
ATOM 1747 O O . SER A 1 211 ? -39.290 1.899 49.697 1.00 60.78 211 SER A O 1
ATOM 1749 N N . LYS A 1 212 ? -37.704 0.420 49.130 1.00 54.94 212 LYS A N 1
ATOM 1750 C CA . LYS A 1 212 ? -38.037 -0.580 50.168 1.00 54.94 212 LYS A CA 1
ATOM 1751 C C . LYS A 1 212 ? -37.055 -0.626 51.339 1.00 54.94 212 LYS A C 1
ATOM 1753 O O . LYS A 1 212 ? -37.280 -1.399 52.269 1.00 54.94 212 LYS A O 1
ATOM 1758 N N . LEU A 1 213 ? -36.027 0.224 51.351 1.00 53.53 213 LEU A N 1
ATOM 1759 C CA . LEU A 1 213 ? -35.291 0.533 52.578 1.00 53.53 213 LEU A CA 1
ATOM 1760 C C . LEU A 1 213 ? -36.193 1.403 53.459 1.00 53.53 213 LEU A C 1
ATOM 1762 O O . LEU A 1 213 ? -36.060 2.621 53.528 1.00 53.53 213 LEU A O 1
ATOM 1766 N N . VAL A 1 214 ? -37.164 0.756 54.109 1.00 54.41 214 VAL A N 1
ATOM 1767 C CA . VAL A 1 214 ? -37.849 1.329 55.262 1.00 54.41 214 VAL A CA 1
ATOM 1768 C C . VAL A 1 214 ? -36.749 1.610 56.273 1.00 54.41 214 VAL A C 1
ATOM 1770 O O . VAL A 1 214 ? -36.181 0.685 56.852 1.00 54.41 214 VAL A O 1
ATOM 1773 N N . MET A 1 215 ? -36.402 2.888 56.429 1.00 53.75 215 MET A N 1
ATOM 1774 C CA . MET A 1 215 ? -35.608 3.337 57.559 1.00 53.75 215 MET A CA 1
ATOM 1775 C C . MET A 1 215 ? -36.373 2.934 58.813 1.00 53.75 215 MET A C 1
ATOM 1777 O O . MET A 1 215 ? -37.360 3.572 59.170 1.00 53.75 215 MET A O 1
ATOM 1781 N N . VAL A 1 216 ? -35.951 1.841 59.447 1.00 56.75 216 VAL A N 1
ATOM 1782 C CA . VAL A 1 216 ? -36.352 1.538 60.816 1.00 56.75 216 VAL A CA 1
ATOM 1783 C C . VAL A 1 216 ? -35.783 2.686 61.653 1.00 56.75 216 VAL A C 1
ATOM 1785 O O . VAL A 1 216 ? -34.559 2.838 61.704 1.00 56.75 216 VAL A O 1
ATOM 1788 N N . PRO A 1 217 ? -36.621 3.557 62.237 1.00 59.91 217 PRO A N 1
ATOM 1789 C CA . PRO A 1 217 ? -36.125 4.664 63.032 1.00 59.91 217 PRO A CA 1
ATOM 1790 C C . PRO A 1 217 ? -35.547 4.083 64.321 1.00 59.91 217 PRO A C 1
ATOM 1792 O O . PRO A 1 217 ? -36.260 3.409 65.058 1.00 59.91 217 PRO A O 1
ATOM 1795 N N . ASN A 1 218 ? -34.273 4.364 64.589 1.00 56.41 218 ASN A N 1
ATOM 1796 C CA . ASN A 1 218 ? -33.633 4.203 65.895 1.00 56.41 218 ASN A CA 1
ATOM 1797 C C . ASN A 1 218 ? -33.822 2.839 66.574 1.00 56.41 218 ASN A C 1
ATOM 1799 O O . ASN A 1 218 ? -34.509 2.728 67.588 1.00 56.41 218 ASN A O 1
ATOM 1803 N N . GLN A 1 219 ? -33.109 1.825 66.090 1.00 52.53 219 GLN A N 1
ATOM 1804 C CA . GLN A 1 219 ? -32.673 0.751 66.976 1.00 52.53 219 GLN A CA 1
ATOM 1805 C C . GLN A 1 219 ? -31.167 0.908 67.171 1.00 52.53 219 GLN A C 1
ATOM 1807 O O . GLN A 1 219 ? -30.396 0.843 6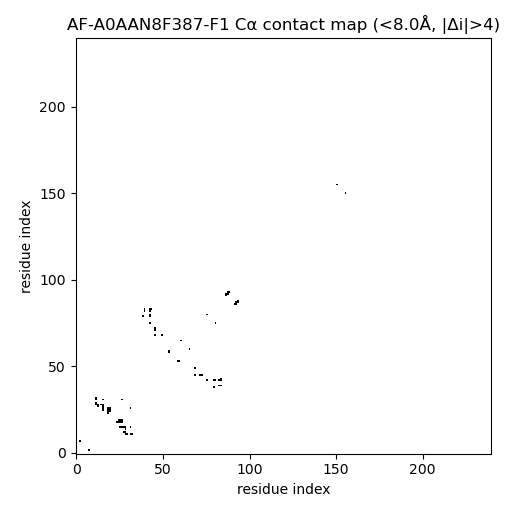6.215 1.00 52.53 219 GLN A O 1
ATOM 1812 N N . GLU A 1 220 ? -30.786 1.247 68.400 1.00 51.25 220 GLU A N 1
ATOM 1813 C CA . GLU A 1 220 ? -29.413 1.472 68.839 1.00 51.25 220 GLU A CA 1
ATOM 1814 C C . GLU A 1 220 ? -28.498 0.353 68.323 1.00 51.25 220 GLU A C 1
ATOM 1816 O O . GLU A 1 220 ? -28.684 -0.824 68.638 1.00 51.25 220 GLU A O 1
ATOM 1821 N N . MET A 1 221 ? -27.509 0.725 67.505 1.00 45.69 221 MET A N 1
A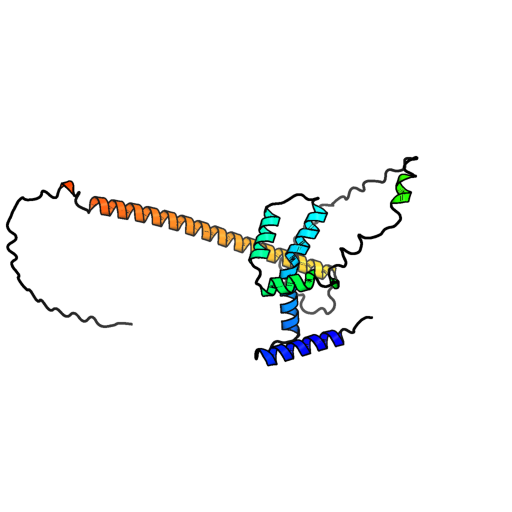TOM 1822 C CA . MET A 1 221 ? -26.421 -0.164 67.111 1.00 45.69 221 MET A CA 1
ATOM 1823 C C . MET A 1 221 ? -25.580 -0.485 68.349 1.00 45.69 221 MET A C 1
ATOM 1825 O O . MET A 1 221 ? -24.614 0.210 68.664 1.00 45.69 221 MET A O 1
ATOM 1829 N N . VAL A 1 222 ? -25.932 -1.560 69.048 1.00 50.28 222 VAL A N 1
ATOM 1830 C CA . VAL A 1 222 ? -25.001 -2.252 69.937 1.00 50.28 222 VAL A CA 1
ATOM 1831 C C . VAL A 1 222 ? -24.009 -2.982 69.036 1.00 50.28 222 VAL A C 1
ATOM 1833 O O . VAL A 1 222 ? -24.314 -4.016 68.445 1.00 50.28 222 VAL A O 1
ATOM 1836 N N . VAL A 1 223 ? -22.824 -2.394 68.878 1.00 48.22 223 VAL A N 1
ATOM 1837 C CA . VAL A 1 223 ? -21.686 -3.020 68.201 1.00 48.22 223 VAL A CA 1
ATOM 1838 C C . VAL A 1 223 ? -21.159 -4.129 69.111 1.00 48.22 223 VAL A C 1
ATOM 1840 O O . VAL A 1 223 ? -20.268 -3.914 69.931 1.00 48.22 223 VAL A O 1
ATOM 1843 N N . SER A 1 224 ? -21.726 -5.327 68.987 1.00 47.31 224 SER A N 1
ATOM 1844 C CA . SER A 1 224 ? -21.112 -6.536 69.528 1.00 47.31 224 SER A CA 1
ATOM 1845 C C . SER A 1 224 ? -19.951 -6.929 68.623 1.00 47.31 224 SER A C 1
ATOM 1847 O O . SER A 1 224 ? -20.116 -7.560 67.582 1.00 47.31 224 SER A O 1
ATOM 1849 N N . HIS A 1 225 ? -18.762 -6.489 69.021 1.00 48.56 225 HIS A N 1
ATOM 1850 C CA . HIS A 1 225 ? -17.477 -6.903 68.474 1.00 48.56 225 HIS A CA 1
ATOM 1851 C C . HIS A 1 225 ? -17.220 -8.379 68.848 1.00 48.56 225 HIS A C 1
ATOM 1853 O O . HIS A 1 225 ? -16.476 -8.667 69.782 1.00 48.56 225 HIS A O 1
ATOM 1859 N N . GLU A 1 226 ? -17.830 -9.335 68.145 1.00 47.81 226 GLU A N 1
ATOM 1860 C CA . GLU A 1 226 ? -17.355 -10.724 68.175 1.00 47.81 226 GLU A CA 1
ATOM 1861 C C . GLU A 1 226 ? -16.288 -10.913 67.098 1.00 47.81 226 GLU A C 1
ATOM 1863 O O . GLU A 1 226 ? -16.545 -11.058 65.904 1.00 47.81 2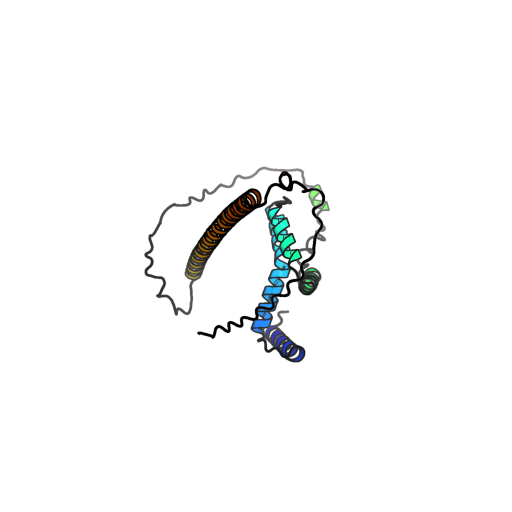26 GLU A O 1
ATOM 1868 N N . VAL A 1 227 ? -15.042 -10.859 67.563 1.00 55.25 227 VAL A N 1
ATOM 1869 C CA . VAL A 1 227 ? -13.854 -11.279 66.829 1.00 55.25 227 VAL A CA 1
ATOM 1870 C C . VAL A 1 227 ? -13.896 -12.803 66.720 1.00 55.25 227 VAL A C 1
ATOM 1872 O O . VAL A 1 227 ? -13.451 -13.503 67.625 1.00 55.25 227 VAL A O 1
ATOM 1875 N N . VAL A 1 228 ? -14.427 -13.328 65.615 1.00 54.72 228 VAL A N 1
ATOM 1876 C CA . VAL A 1 228 ? -14.257 -14.740 65.246 1.00 54.72 228 VAL A CA 1
ATOM 1877 C C . VAL A 1 228 ? -13.133 -14.828 64.219 1.00 54.72 228 VAL A C 1
ATOM 1879 O O . VAL A 1 228 ? -13.324 -14.671 63.015 1.00 54.72 228 VAL A O 1
ATOM 1882 N N . CYS A 1 229 ? -11.921 -15.029 64.735 1.00 56.25 229 CYS A N 1
ATOM 1883 C CA . CYS A 1 229 ? -10.755 -15.429 63.959 1.00 56.25 229 CYS A CA 1
ATOM 1884 C C . CYS A 1 229 ? -10.831 -16.930 63.658 1.00 56.25 229 CYS A C 1
ATOM 1886 O O . CYS A 1 229 ? -10.172 -17.713 64.338 1.00 56.25 229 CYS A O 1
ATOM 1888 N N . ASP A 1 230 ? -11.560 -17.332 62.618 1.00 48.81 230 ASP A N 1
ATOM 1889 C CA . ASP A 1 230 ? -11.411 -18.684 62.076 1.00 48.81 230 ASP A CA 1
ATOM 1890 C C . ASP A 1 230 ? -10.391 -18.687 60.939 1.00 48.81 230 ASP A C 1
ATOM 1892 O O . ASP A 1 230 ? -10.645 -18.368 59.778 1.00 48.81 230 ASP A O 1
ATOM 1896 N N . SER A 1 231 ? -9.176 -19.056 61.337 1.00 58.91 231 SER A N 1
ATOM 1897 C CA . SER A 1 231 ? -8.098 -19.454 60.448 1.00 58.91 231 SER A CA 1
ATOM 1898 C C . SER A 1 231 ? -8.427 -20.826 59.864 1.00 58.91 231 SER A C 1
ATOM 1900 O O . SER A 1 231 ? -8.291 -21.834 60.552 1.00 58.91 231 SER A O 1
ATOM 1902 N N . GLN A 1 232 ? -8.796 -20.897 58.585 1.00 53.53 232 GLN A N 1
ATOM 1903 C CA . GLN A 1 232 ? -8.669 -22.139 57.823 1.00 53.53 232 GLN A CA 1
ATOM 1904 C C . GLN A 1 232 ? -7.863 -21.913 56.550 1.00 53.53 232 GLN A C 1
ATOM 1906 O O . GLN A 1 232 ? -8.333 -21.475 55.504 1.00 53.53 232 GLN A O 1
ATOM 1911 N N . THR A 1 233 ? -6.590 -22.260 56.693 1.00 61.47 233 THR A N 1
ATOM 1912 C CA . THR A 1 233 ? -5.684 -22.676 55.634 1.00 61.47 233 THR A CA 1
ATOM 1913 C C . THR A 1 233 ? -6.340 -23.741 54.758 1.00 61.47 233 THR A C 1
ATOM 1915 O O . THR A 1 233 ? -6.653 -24.823 55.249 1.00 61.47 233 THR A O 1
ATOM 1918 N N . ASN A 1 234 ? -6.442 -23.505 53.452 1.00 55.66 234 ASN A N 1
ATOM 1919 C CA . ASN A 1 234 ? -6.471 -24.607 52.499 1.00 55.66 234 ASN A CA 1
ATOM 1920 C C . ASN A 1 234 ? -5.521 -24.320 51.341 1.00 55.66 234 ASN A C 1
ATOM 1922 O O . ASN A 1 234 ? -5.838 -23.655 50.358 1.00 55.66 234 ASN A O 1
ATOM 1926 N N . ALA A 1 235 ? -4.312 -24.849 51.510 1.00 59.78 235 ALA A N 1
ATOM 1927 C CA . ALA A 1 235 ? -3.380 -25.097 50.435 1.00 59.78 235 ALA A CA 1
ATOM 1928 C C . ALA A 1 235 ? -4.006 -26.122 49.480 1.00 59.78 235 ALA A C 1
ATOM 1930 O O . ALA A 1 235 ? -4.262 -27.262 49.874 1.00 59.78 235 ALA A O 1
ATOM 1931 N N . HIS A 1 236 ? -4.206 -25.749 48.216 1.00 57.34 236 HIS A N 1
ATOM 1932 C CA . HIS A 1 236 ? -4.389 -26.731 47.156 1.00 57.34 236 HIS A CA 1
ATOM 1933 C C . HIS A 1 236 ? -3.237 -26.675 46.163 1.00 57.34 236 HIS A C 1
ATOM 1935 O O . HIS A 1 236 ? -2.874 -25.641 45.606 1.00 57.34 236 HIS A O 1
ATOM 1941 N N . LYS A 1 237 ? -2.609 -27.844 46.059 1.00 60.81 237 LYS A N 1
ATOM 1942 C CA . LYS A 1 237 ? -1.442 -28.175 45.260 1.00 60.81 237 LYS A CA 1
ATOM 1943 C C . LYS A 1 237 ? -1.810 -28.212 43.773 1.00 60.81 237 LYS A C 1
ATOM 1945 O O . LYS A 1 237 ? -2.869 -28.701 43.407 1.00 60.81 237 LYS A O 1
ATOM 1950 N N . ARG A 1 238 ? -0.850 -27.756 42.964 1.00 60.12 238 ARG A N 1
ATOM 1951 C CA . ARG A 1 238 ? -0.437 -28.229 41.627 1.00 60.12 238 ARG A CA 1
ATOM 1952 C C . ARG A 1 238 ? -1.265 -29.358 40.981 1.00 60.12 238 ARG A C 1
ATOM 1954 O O . ARG A 1 238 ? -1.351 -30.443 41.551 1.00 60.12 238 ARG A O 1
ATOM 1961 N N . SER A 1 239 ? -1.553 -29.211 39.688 1.00 54.72 239 SER A N 1
ATOM 1962 C CA . SER A 1 239 ? -0.996 -30.116 38.663 1.00 54.72 239 SER A CA 1
ATOM 1963 C C . SER A 1 239 ? -1.018 -29.480 37.272 1.00 54.72 239 SER A C 1
ATOM 1965 O O . SER A 1 239 ? -2.036 -28.925 36.881 1.00 54.72 239 SER A O 1
ATOM 1967 N N . THR A 1 240 ? 0.164 -29.554 36.642 1.00 59.41 240 THR A N 1
ATOM 1968 C CA . THR A 1 240 ? 0.500 -29.689 35.206 1.00 59.41 240 THR A CA 1
ATOM 1969 C C . THR A 1 240 ? -0.400 -29.050 34.162 1.00 59.41 240 THR A C 1
ATOM 1971 O O . THR A 1 240 ? -1.538 -29.538 34.003 1.00 59.41 240 THR A O 1
#

Nearest PDB structures (foldseek):
  4h63-assembly1_H  TM=2.177E-01  e=5.354E+00  Schizosaccharomyces pombe 972h-

Foldseek 3Di:
DDPDVVVVQVVLVVVQVVCCVPVVDRDHSVRVVVVVVVLLCLLCVLVVVVVVCCVPPPPDDDPVSVVVSVVSVVPDDPVSVVSNCVQVVDPVNCPVVVVPPDPPCVVPPVVPPPDDDDDDDDDDDPPPPDDDDPPPPDPPPPPPDPDDPDDDPVNVVVVVVVVVVVVVVVVVVVVVVVVVVVVVVVVVVVVVVVVVVVVVVVCVVPPPDPVPPPPPPDDDPPPPPDPDPDDDDDDDDDDD

pLDDT: mean 70.99, std 19.97, range [36.12, 98.12]

Radius of gyration: 37.83 Å; Cα contacts (8 Å, |Δi|>4): 44; chains: 1; bounding box: 70×68×118 Å